Protein AF-A0A7W9JH20-F1 (afdb_monomer)

Nearest PDB structures (foldseek):
  1byu-assembly1_A  TM=2.762E-01  e=6.434E+00  Canis lupus familiaris

pLDDT: mean 88.71, std 14.26, range [31.67, 98.81]

Solvent-accessible surface area (backbone atoms only — not comparable to full-atom values): 14173 Å² total; per-residue (Å²): 131,81,76,79,76,80,60,48,36,25,21,7,25,22,53,40,65,49,37,75,55,11,8,29,21,33,34,40,26,76,37,60,18,33,73,89,60,50,67,40,27,38,30,41,74,47,52,41,64,50,46,46,69,66,59,46,49,51,51,37,66,70,17,55,34,25,6,32,36,43,60,73,40,52,25,67,59,33,53,53,48,62,61,37,70,72,41,90,85,53,61,88,69,71,91,76,42,75,68,57,48,46,55,39,30,42,36,74,40,42,54,51,46,25,75,74,68,74,49,77,72,81,30,50,71,78,39,80,59,28,52,23,23,54,49,46,52,55,49,51,54,52,35,44,75,74,67,37,48,70,53,35,44,18,80,92,51,74,56,57,57,93,88,44,70,21,24,38,29,24,25,44,39,50,60,41,28,47,54,58,73,41,76,55,71,77,31,61,70,49,102,87,46,82,13,40,68,51,30,46,55,35,51,53,51,52,44,72,72,33,76,47,34,50,51,72,74,33,47,71,50,25,41,74,28,47,41,21,36,38,0,46,45,13,17,52,44,29,34,22,42,44,27,47,24,26,43,71,68,53,83,63,70,52,36,58,46,16,57,64,23,18,29,63,43,38,55,67,64,57,71,65,77,82,85,122

InterPro domains:
  IPR007362 Protein of unknown function DUF429 [PF04250] (12-249)

Organism: NCBI:txid455343

Secondary structure (DSSP, 8-state):
-PPPPPPEEEEEEE--SSGGG-EEEEEEEEE---TTSPPPEEEEEEEEE---HHHHHHHHHTSSEEEEES--S--HHHHHHHHHTT-TT-TT-----HHHHHHHH--HHHHHHHHHHS--PPPTTTSTTHHHHHHHHHHHHHHHHTT-B--TTS-SSSSPPTT---BEEEE-HHHHHHHTT---SS-S--SSS-THHHHHHHHHHHHHH-TTEE-GGGHHHHHH-HHHHHHHHHHHHHHHHHTT-EE-PPTTHHHHHHHHH--EEEESS-SS----

Structure (mmCIF, N/CA/C/O backbone):
data_AF-A0A7W9JH20-F1
#
_entry.id   AF-A0A7W9JH20-F1
#
loop_
_atom_site.group_PDB
_atom_site.id
_atom_site.type_symbol
_atom_site.label_atom_id
_atom_site.label_alt_id
_atom_site.label_comp_id
_atom_site.label_asym_id
_atom_site.label_entity_id
_atom_site.label_seq_id
_atom_site.pdbx_PDB_ins_code
_atom_site.Cartn_x
_atom_site.Cartn_y
_atom_site.Cartn_z
_atom_site.occupancy
_atom_site.B_iso_or_equiv
_atom_site.auth_seq_id
_atom_site.auth_comp_id
_atom_site.auth_asym_id
_atom_site.auth_atom_id
_atom_site.pdbx_PDB_model_num
ATOM 1 N N . MET A 1 1 ? -23.263 22.467 21.576 1.00 39.75 1 MET A N 1
ATOM 2 C CA . MET A 1 1 ? -22.411 21.26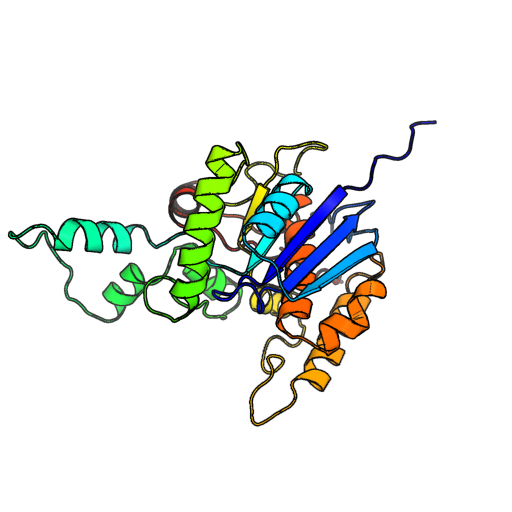3 21.464 1.00 39.75 1 MET A CA 1
ATOM 3 C C . MET A 1 1 ? -22.315 20.907 19.988 1.00 39.75 1 MET A C 1
ATOM 5 O O . MET A 1 1 ? -23.360 20.764 19.368 1.00 39.75 1 MET A O 1
ATOM 9 N N . ARG A 1 2 ? -21.113 20.871 19.395 1.00 37.34 2 ARG A N 1
ATOM 10 C CA . ARG A 1 2 ? -20.935 20.353 18.025 1.00 37.34 2 ARG A CA 1
ATOM 11 C C . ARG A 1 2 ? -21.256 18.855 18.047 1.00 37.34 2 ARG A C 1
ATOM 13 O O . ARG A 1 2 ? -20.817 18.175 18.971 1.00 37.34 2 ARG A O 1
ATOM 20 N N . ALA A 1 3 ? -22.022 18.367 17.073 1.00 44.59 3 ALA A N 1
ATOM 21 C CA . ALA A 1 3 ? -22.168 16.930 16.860 1.00 44.59 3 ALA A CA 1
ATOM 22 C C . ALA A 1 3 ? -20.767 16.302 16.699 1.00 44.59 3 ALA A C 1
ATOM 24 O O . ALA A 1 3 ? -19.892 16.962 16.126 1.00 44.59 3 ALA A O 1
ATOM 25 N N . PRO A 1 4 ? -20.519 15.086 17.220 1.00 52.00 4 PRO A N 1
ATOM 26 C CA . PRO A 1 4 ? -19.253 14.408 16.978 1.00 52.00 4 PRO A CA 1
ATOM 27 C C . PRO A 1 4 ? -19.053 14.260 15.466 1.00 52.00 4 PRO A C 1
ATOM 29 O O . PRO A 1 4 ? -19.997 13.926 14.747 1.00 52.00 4 PRO A O 1
ATOM 32 N N . ALA A 1 5 ? -17.846 14.561 14.983 1.00 65.25 5 ALA A N 1
ATOM 33 C CA . ALA A 1 5 ? -17.505 14.363 13.580 1.00 65.25 5 ALA A CA 1
ATOM 34 C C . ALA A 1 5 ? -17.728 12.888 13.208 1.00 65.25 5 ALA A C 1
ATOM 36 O O . ALA A 1 5 ? -17.451 11.992 14.011 1.00 65.25 5 ALA A O 1
ATOM 37 N N . ALA A 1 6 ? -18.266 12.639 12.013 1.00 77.06 6 ALA A N 1
ATOM 38 C CA . ALA A 1 6 ? -18.443 11.278 11.525 1.00 77.06 6 ALA A CA 1
ATOM 39 C C . ALA A 1 6 ? -17.069 10.586 11.414 1.00 77.06 6 ALA A C 1
ATOM 41 O O . ALA A 1 6 ? -16.105 11.233 11.000 1.00 77.06 6 ALA A O 1
ATOM 42 N N . PRO A 1 7 ? -16.952 9.294 11.774 1.00 85.81 7 PRO A N 1
ATOM 43 C CA . PRO A 1 7 ? -15.683 8.587 11.683 1.00 85.81 7 PRO A CA 1
ATOM 44 C C . PRO A 1 7 ? -15.199 8.514 10.229 1.00 85.81 7 PRO A C 1
ATOM 46 O O . PRO A 1 7 ? -15.974 8.253 9.306 1.00 85.81 7 PRO A O 1
ATOM 49 N N . VAL A 1 8 ? -13.896 8.704 10.033 1.00 91.25 8 VAL A N 1
ATOM 50 C CA . VAL A 1 8 ? -13.232 8.574 8.736 1.00 91.25 8 VAL A CA 1
ATOM 51 C C . VAL A 1 8 ? -13.016 7.092 8.444 1.00 91.25 8 VAL A C 1
ATOM 53 O O . VAL A 1 8 ? -12.402 6.377 9.238 1.00 91.25 8 VAL A O 1
ATOM 56 N N . ARG A 1 9 ? -13.506 6.622 7.293 1.00 94.50 9 ARG A N 1
ATOM 57 C CA . ARG A 1 9 ? -13.264 5.254 6.818 1.00 94.50 9 ARG A CA 1
ATOM 58 C C . ARG A 1 9 ? -11.974 5.209 6.007 1.00 94.50 9 ARG A C 1
ATOM 60 O O . ARG A 1 9 ? -11.873 5.894 4.989 1.00 94.50 9 ARG A O 1
ATOM 67 N N . ILE A 1 10 ? -11.023 4.388 6.437 1.00 95.94 10 ILE A N 1
ATOM 68 C CA . ILE A 1 10 ? -9.758 4.132 5.736 1.00 95.94 10 ILE A CA 1
ATOM 69 C C . ILE A 1 10 ? -9.678 2.642 5.439 1.00 95.94 10 ILE A C 1
ATOM 71 O O . ILE A 1 10 ? -9.955 1.832 6.321 1.00 95.94 10 ILE A O 1
ATOM 75 N N . ALA A 1 11 ? -9.298 2.272 4.222 1.00 97.88 11 ALA A N 1
ATOM 76 C CA . ALA A 1 11 ? -9.111 0.875 3.855 1.00 97.88 11 ALA A CA 1
ATOM 77 C C . ALA A 1 11 ? -7.644 0.536 3.588 1.00 97.88 11 ALA A C 1
ATOM 79 O O . ALA A 1 11 ? -6.815 1.404 3.315 1.00 97.88 11 ALA A O 1
ATOM 80 N N . GLY A 1 12 ? -7.344 -0.753 3.656 1.00 98.56 12 GLY A N 1
ATOM 81 C CA . GLY A 1 12 ? -6.083 -1.342 3.237 1.00 98.56 12 GLY A CA 1
ATOM 82 C C . GLY A 1 12 ? -6.338 -2.586 2.406 1.00 98.56 12 GLY A C 1
ATOM 83 O O . GLY A 1 12 ? -7.284 -3.324 2.684 1.00 98.56 12 GLY A O 1
ATOM 84 N N . VAL A 1 13 ? -5.515 -2.798 1.385 1.00 98.81 13 VAL A N 1
ATOM 85 C CA . VAL A 1 13 ? -5.617 -3.916 0.448 1.00 98.81 13 VAL A CA 1
ATOM 86 C C . VAL A 1 13 ? -4.224 -4.484 0.204 1.00 98.81 13 VAL A C 1
ATOM 88 O O . VAL A 1 13 ? -3.346 -3.754 -0.249 1.00 98.81 13 VAL A O 1
ATOM 91 N N . ASP A 1 14 ? -4.039 -5.779 0.462 1.00 98.56 14 ASP A N 1
ATOM 92 C CA . ASP A 1 14 ? -2.916 -6.544 -0.096 1.00 98.56 14 ASP A CA 1
ATOM 93 C C . ASP A 1 14 ? -3.376 -7.145 -1.424 1.00 98.56 14 ASP A C 1
ATOM 95 O O . ASP A 1 14 ? -4.179 -8.086 -1.445 1.00 98.56 14 ASP A O 1
ATOM 99 N N . LEU A 1 15 ? -2.975 -6.526 -2.539 1.00 98.62 15 LEU A N 1
ATOM 100 C CA . LEU A 1 15 ? -3.529 -6.859 -3.844 1.00 98.62 15 LEU A CA 1
ATOM 101 C C . LEU A 1 15 ? -2.764 -8.017 -4.480 1.00 98.62 15 LEU A C 1
ATOM 103 O O . LEU A 1 15 ? -1.626 -7.883 -4.925 1.00 98.62 15 LEU A O 1
ATOM 107 N N . ALA A 1 16 ? -3.453 -9.140 -4.655 1.00 98.12 16 ALA A N 1
ATOM 108 C CA . ALA A 1 16 ? -2.942 -10.266 -5.419 1.00 98.12 16 ALA A CA 1
ATOM 109 C C . ALA A 1 16 ? -3.468 -10.263 -6.861 1.00 98.12 16 ALA A C 1
ATOM 111 O O . ALA A 1 16 ? -4.538 -9.734 -7.164 1.00 98.12 16 ALA A O 1
ATOM 112 N N . ALA A 1 17 ? -2.746 -10.933 -7.764 1.00 97.62 17 ALA A N 1
ATOM 113 C CA . ALA A 1 17 ? -3.240 -11.185 -9.120 1.00 97.62 17 ALA A CA 1
ATOM 114 C C . ALA A 1 17 ? -4.527 -12.031 -9.112 1.00 97.62 17 ALA A C 1
ATOM 116 O O . ALA A 1 17 ? -5.388 -11.854 -9.966 1.00 97.62 17 ALA A O 1
ATOM 117 N N . ALA A 1 18 ? -4.653 -12.929 -8.129 1.00 97.12 18 ALA A N 1
ATOM 118 C CA . ALA A 1 18 ? -5.828 -13.759 -7.906 1.00 97.12 18 ALA A CA 1
ATOM 119 C C . ALA A 1 18 ? -6.760 -13.102 -6.861 1.00 97.12 18 ALA A C 1
ATOM 121 O O . ALA A 1 18 ? -6.309 -12.857 -5.734 1.00 97.12 18 ALA A O 1
ATOM 122 N N . PRO A 1 19 ? -8.037 -12.818 -7.183 1.00 97.44 19 PRO A N 1
ATOM 123 C CA . PRO A 1 19 ? -8.993 -12.196 -6.261 1.00 97.44 19 PRO A CA 1
ATOM 124 C C . PRO A 1 19 ? -9.124 -12.890 -4.903 1.00 97.44 19 PRO A C 1
ATOM 126 O O . PRO A 1 19 ? -9.153 -12.234 -3.861 1.00 97.44 19 PRO A O 1
ATOM 129 N N . GLU A 1 20 ? -9.128 -14.222 -4.883 1.00 97.12 20 GLU A N 1
ATOM 130 C CA . GLU A 1 20 ? -9.234 -15.036 -3.672 1.00 97.12 20 GLU A CA 1
ATOM 131 C C . GLU A 1 20 ? -8.027 -14.888 -2.738 1.00 97.12 20 GLU A C 1
ATOM 133 O O . GLU A 1 20 ? -8.102 -15.263 -1.572 1.00 97.12 20 GLU A O 1
ATOM 138 N N . ARG A 1 21 ? -6.911 -14.342 -3.227 1.00 96.56 21 ARG A N 1
ATOM 139 C CA . ARG A 1 21 ? -5.701 -14.043 -2.447 1.00 96.56 21 ARG A CA 1
ATOM 140 C C . ARG A 1 21 ? -5.554 -12.564 -2.100 1.00 96.56 21 ARG A C 1
ATOM 142 O O . ARG A 1 21 ? -4.506 -12.148 -1.640 1.00 96.56 21 ARG A O 1
ATOM 149 N N . THR A 1 22 ? -6.584 -11.761 -2.347 1.00 98.56 22 THR A N 1
ATOM 150 C CA . THR A 1 22 ? -6.558 -10.338 -1.999 1.00 98.56 22 THR A CA 1
ATOM 151 C C . THR A 1 22 ? -7.033 -10.153 -0.571 1.00 98.56 22 THR A C 1
ATOM 153 O O . THR A 1 22 ? -8.175 -10.495 -0.252 1.00 98.56 22 THR A O 1
ATOM 156 N N . GLY A 1 23 ? -6.152 -9.651 0.288 1.00 98.56 23 GLY A N 1
ATOM 157 C CA . GLY A 1 23 ? -6.499 -9.255 1.645 1.00 98.56 23 GLY A CA 1
ATOM 158 C C . GLY A 1 23 ? -7.116 -7.864 1.660 1.00 98.56 23 GLY A C 1
ATOM 159 O O . GLY A 1 23 ? -6.758 -7.011 0.848 1.00 98.56 23 GLY A O 1
ATOM 160 N N . TRP A 1 24 ? -8.031 -7.617 2.590 1.00 98.75 24 TRP A N 1
ATOM 161 C CA . TRP A 1 24 ? -8.646 -6.309 2.778 1.00 98.75 24 TRP A CA 1
ATOM 162 C C . TRP A 1 24 ? -8.926 -6.025 4.254 1.00 98.75 24 TRP A C 1
ATOM 164 O O . TRP A 1 24 ? -9.169 -6.937 5.046 1.00 98.75 24 TRP A O 1
ATOM 174 N N . ALA A 1 25 ? -8.902 -4.747 4.618 1.00 98.75 25 ALA A N 1
ATOM 175 C CA . ALA A 1 25 ? -9.203 -4.256 5.957 1.00 98.75 25 ALA A CA 1
ATOM 176 C C . ALA A 1 25 ? -9.857 -2.872 5.889 1.00 98.75 25 ALA A C 1
ATOM 178 O O . ALA A 1 25 ? -9.536 -2.077 5.007 1.00 98.75 25 ALA A O 1
ATOM 179 N N . VAL A 1 26 ? -10.755 -2.571 6.830 1.00 98.44 26 VAL A N 1
ATOM 180 C CA . VAL A 1 26 ? -11.430 -1.272 6.957 1.00 98.44 26 VAL A CA 1
ATOM 181 C C . VAL A 1 26 ? -11.330 -0.769 8.387 1.00 98.44 26 VAL A C 1
ATOM 183 O O . VAL A 1 26 ? -11.857 -1.386 9.311 1.00 98.44 26 VAL A O 1
ATOM 186 N N . LEU A 1 27 ? -10.703 0.386 8.557 1.00 98.19 27 LEU A N 1
ATOM 187 C CA . LEU A 1 27 ? -10.663 1.151 9.794 1.00 98.19 27 LEU A CA 1
ATOM 188 C C . LEU A 1 27 ? -11.789 2.187 9.806 1.00 98.19 27 LEU A C 1
ATOM 190 O O . LEU A 1 27 ? -12.051 2.851 8.803 1.00 98.19 27 LEU A O 1
ATOM 194 N N . GLU A 1 28 ? -12.405 2.369 10.968 1.00 96.69 28 GLU A N 1
ATOM 195 C CA . GLU A 1 28 ? -13.272 3.506 11.273 1.00 96.69 28 GLU A CA 1
ATOM 196 C C . GLU A 1 28 ? -12.595 4.348 12.353 1.00 96.69 28 GLU A C 1
ATOM 198 O O . GLU A 1 28 ? -12.522 3.943 13.518 1.00 96.69 28 GLU A O 1
ATOM 203 N N . LEU A 1 29 ? -12.064 5.500 11.947 1.00 95.69 29 LEU A N 1
ATOM 204 C CA . LEU A 1 29 ? -11.209 6.340 12.776 1.00 95.69 29 LEU A CA 1
ATOM 205 C C . LEU A 1 29 ? -11.942 7.597 13.235 1.00 95.69 29 LEU A C 1
ATOM 207 O O . LEU A 1 29 ? -12.490 8.348 12.433 1.00 95.69 29 LEU A O 1
ATOM 211 N N . THR A 1 30 ? -11.919 7.843 14.539 1.00 94.44 30 THR A N 1
ATOM 212 C CA . THR A 1 30 ? -12.384 9.092 15.156 1.00 94.44 30 THR A CA 1
ATOM 213 C C . THR A 1 30 ? -11.287 10.155 15.190 1.00 94.44 30 THR A C 1
ATOM 215 O O . THR A 1 30 ? -11.590 11.338 15.320 1.00 94.44 30 THR A O 1
ATOM 218 N N . ALA A 1 31 ? -10.022 9.749 15.043 1.00 92.25 31 ALA A N 1
ATOM 219 C CA . ALA A 1 31 ? -8.883 10.637 14.847 1.00 92.25 31 ALA A CA 1
ATOM 220 C C . ALA A 1 31 ? -7.837 9.981 13.935 1.00 92.25 31 ALA A C 1
ATOM 222 O O . ALA A 1 31 ? -7.508 8.803 14.104 1.00 92.25 31 ALA A O 1
ATOM 223 N N . LEU A 1 32 ? -7.299 10.750 12.986 1.00 92.00 32 LEU A N 1
ATOM 224 C CA . LEU A 1 32 ? -6.151 10.346 12.172 1.00 92.00 32 LEU A CA 1
ATOM 225 C C . LEU A 1 32 ? -4.835 10.587 12.935 1.00 92.00 32 LEU A C 1
ATOM 227 O O . LEU A 1 32 ? -4.795 11.448 13.820 1.00 92.00 32 LEU A O 1
ATOM 231 N N . PRO A 1 33 ? -3.750 9.869 12.589 1.00 91.12 33 PRO A N 1
ATOM 232 C CA . PRO A 1 33 ? -2.405 10.235 13.016 1.00 91.12 33 PRO A CA 1
ATOM 233 C C . PRO A 1 33 ? -2.061 11.669 12.601 1.00 91.12 33 PRO A C 1
ATOM 235 O O . PRO A 1 33 ? -2.633 12.195 11.651 1.00 91.12 33 PRO A O 1
ATOM 238 N N . SER A 1 34 ? -1.110 12.296 13.285 1.00 88.19 34 SER A N 1
ATOM 239 C CA . SER A 1 34 ? -0.682 13.668 12.992 1.00 88.19 34 SER A CA 1
ATOM 240 C C . SER A 1 34 ? 0.847 13.778 12.984 1.00 88.19 34 SER A C 1
ATOM 242 O O . SER A 1 34 ? 1.510 13.024 13.705 1.00 88.19 34 SER A O 1
ATOM 244 N N . PRO A 1 35 ? 1.437 14.718 12.215 1.00 86.00 35 PRO A N 1
ATOM 245 C CA . PRO A 1 35 ? 2.890 14.894 12.138 1.00 86.00 35 PRO A CA 1
ATOM 246 C C . PRO A 1 35 ? 3.552 15.204 13.489 1.00 86.00 35 PRO A C 1
ATOM 248 O O . PRO A 1 35 ? 4.741 14.958 13.665 1.00 86.00 35 PRO A O 1
ATOM 251 N N . ASP A 1 36 ? 2.786 15.725 14.452 1.00 85.38 36 ASP A N 1
ATOM 252 C CA . ASP A 1 36 ? 3.240 16.016 15.818 1.00 85.38 36 ASP A CA 1
ATOM 253 C C . ASP A 1 36 ? 3.295 14.787 16.746 1.00 85.38 36 ASP A C 1
ATOM 255 O O . ASP A 1 36 ? 3.578 14.920 17.935 1.00 85.38 36 ASP A O 1
ATOM 259 N N . GLY A 1 37 ? 3.062 13.585 16.212 1.00 80.81 37 GLY A N 1
ATOM 260 C CA . GLY A 1 37 ? 3.236 12.322 16.930 1.00 80.81 37 GLY A CA 1
ATOM 261 C C . GLY A 1 37 ? 1.975 11.786 17.604 1.00 80.81 37 GLY A C 1
ATOM 262 O O . GLY A 1 37 ? 2.042 10.749 18.264 1.00 80.81 37 GLY A O 1
ATOM 263 N N . ARG A 1 38 ? 0.811 12.430 17.432 1.00 86.06 38 ARG A N 1
ATOM 264 C CA . ARG A 1 38 ? -0.463 11.811 17.834 1.00 86.06 38 ARG A CA 1
ATOM 265 C C . ARG A 1 38 ? -0.755 10.596 16.950 1.00 86.06 38 ARG A C 1
ATOM 267 O O . ARG A 1 38 ? -0.699 10.689 15.726 1.00 86.06 38 ARG A O 1
ATOM 274 N N . GLY A 1 39 ? -1.077 9.466 17.578 1.00 88.44 39 GLY A N 1
ATOM 275 C CA . GLY A 1 39 ? -1.535 8.257 16.891 1.00 88.44 39 GLY A CA 1
ATOM 276 C C . GLY A 1 39 ? -3.003 8.343 16.461 1.00 88.44 39 GLY A C 1
ATOM 277 O O . GLY A 1 39 ? -3.733 9.242 16.874 1.00 88.44 39 GLY A O 1
ATOM 278 N N . ALA A 1 40 ? -3.440 7.380 15.648 1.00 93.38 40 ALA A N 1
ATOM 279 C CA . ALA A 1 40 ? -4.849 7.227 15.292 1.00 93.38 40 ALA A CA 1
ATOM 280 C C . ALA A 1 40 ? -5.707 6.817 16.503 1.00 93.38 40 ALA A C 1
ATOM 282 O O . ALA A 1 40 ? -5.214 6.208 17.456 1.00 93.38 40 ALA A O 1
ATOM 283 N N . SER A 1 41 ? -7.008 7.098 16.438 1.00 95.62 41 SER A N 1
ATOM 284 C CA . SER A 1 41 ? -8.007 6.546 17.358 1.00 95.62 41 SER A CA 1
ATOM 285 C C . SER A 1 41 ? -9.211 6.009 16.595 1.00 95.62 41 SER A C 1
ATOM 287 O O . SER A 1 41 ? -9.642 6.629 15.623 1.00 95.62 41 SER A O 1
ATOM 289 N N . GLY A 1 42 ? -9.753 4.867 17.014 1.00 96.88 42 GLY A N 1
ATOM 290 C CA . GLY A 1 42 ? -10.888 4.230 16.350 1.00 96.88 42 GLY A CA 1
ATOM 291 C C . GLY A 1 42 ? -10.903 2.718 16.521 1.00 96.88 42 GLY A C 1
ATOM 292 O O . GLY A 1 42 ? -10.517 2.197 17.565 1.00 96.88 42 GLY A O 1
ATOM 293 N N . ARG A 1 43 ? -11.350 2.005 15.487 1.00 98.12 43 ARG A N 1
ATOM 294 C CA . ARG A 1 43 ? -11.341 0.537 15.465 1.00 98.12 43 ARG A CA 1
ATOM 295 C C . ARG A 1 43 ? -11.159 -0.023 14.063 1.00 98.12 43 ARG A C 1
ATOM 297 O O . ARG A 1 43 ? -11.499 0.631 13.075 1.00 98.12 43 ARG A O 1
ATOM 304 N N . LEU A 1 44 ? -10.713 -1.267 13.988 1.00 98.44 44 LEU A N 1
ATOM 305 C CA . LEU A 1 44 ? -10.853 -2.107 12.811 1.00 98.44 44 LEU A CA 1
ATOM 306 C C . LEU A 1 44 ? -12.301 -2.596 12.724 1.00 98.44 44 LEU A C 1
ATOM 308 O O . LEU A 1 44 ? -12.764 -3.361 13.563 1.00 98.44 44 LEU A O 1
ATOM 312 N N . ALA A 1 45 ? -13.035 -2.119 11.723 1.00 97.88 45 ALA A N 1
ATOM 313 C CA . ALA A 1 45 ? -14.439 -2.463 11.531 1.00 97.88 45 ALA A CA 1
ATOM 314 C C . ALA A 1 45 ? -14.606 -3.858 10.915 1.00 97.88 45 ALA A C 1
ATOM 316 O O . ALA A 1 45 ? -15.508 -4.595 11.303 1.00 97.88 45 ALA A O 1
ATOM 317 N N . ALA A 1 46 ? -13.746 -4.212 9.957 1.00 97.62 46 ALA A N 1
ATOM 318 C CA . ALA A 1 46 ? -13.737 -5.521 9.317 1.00 97.62 46 ALA A CA 1
ATOM 319 C C . ALA A 1 46 ? -12.393 -5.783 8.627 1.00 97.62 46 ALA A C 1
ATOM 321 O O . ALA A 1 46 ? -11.726 -4.847 8.184 1.00 97.62 46 ALA A O 1
ATOM 322 N N . ALA A 1 47 ? -12.020 -7.055 8.511 1.00 98.25 47 ALA A N 1
ATOM 323 C CA . ALA A 1 47 ? -10.902 -7.508 7.695 1.00 98.25 47 ALA A CA 1
ATOM 324 C C . ALA A 1 47 ? -11.168 -8.925 7.178 1.00 98.25 47 ALA A C 1
ATOM 326 O O . ALA A 1 47 ? -11.869 -9.709 7.822 1.00 98.25 47 ALA A O 1
ATOM 327 N N . GLY A 1 48 ? -10.603 -9.262 6.026 1.00 97.88 48 GLY A N 1
ATOM 328 C CA . GLY A 1 48 ? -10.837 -10.549 5.392 1.00 97.88 48 GLY A CA 1
ATOM 329 C C . GLY A 1 48 ? -9.973 -10.775 4.162 1.00 97.88 48 GLY A C 1
ATOM 330 O O . GLY A 1 48 ? -9.139 -9.950 3.794 1.00 97.88 48 GLY A O 1
ATOM 331 N N . ARG A 1 49 ? -10.167 -11.936 3.539 1.00 97.12 49 ARG A N 1
ATOM 332 C CA . ARG A 1 49 ? -9.495 -12.341 2.303 1.00 97.12 49 ARG A CA 1
ATOM 333 C C . ARG A 1 49 ? -10.544 -12.689 1.256 1.00 97.12 49 ARG A C 1
ATOM 335 O O . ARG A 1 49 ? -11.614 -13.183 1.604 1.00 97.12 49 ARG A O 1
ATOM 342 N N . GLY A 1 50 ? -10.207 -12.474 -0.008 1.00 97.69 50 GLY A N 1
ATOM 343 C CA . GLY A 1 50 ? -11.121 -12.640 -1.126 1.00 97.69 50 GLY A CA 1
ATOM 344 C C . GLY A 1 50 ? -11.799 -11.316 -1.421 1.00 97.69 50 GLY A C 1
ATOM 345 O O . GLY A 1 50 ? -12.706 -10.902 -0.704 1.00 97.69 50 GLY A O 1
ATOM 346 N N . LEU A 1 51 ? -11.327 -10.651 -2.469 1.00 98.00 51 LEU A N 1
ATOM 347 C CA . LEU A 1 51 ? -11.868 -9.380 -2.922 1.00 98.00 51 LEU A CA 1
ATOM 348 C C . LEU A 1 51 ? -11.771 -9.339 -4.444 1.00 98.00 51 LEU A C 1
ATOM 350 O O 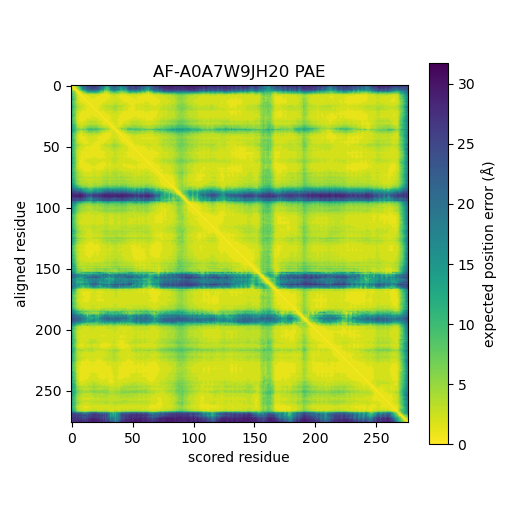. LEU A 1 51 ? -10.674 -9.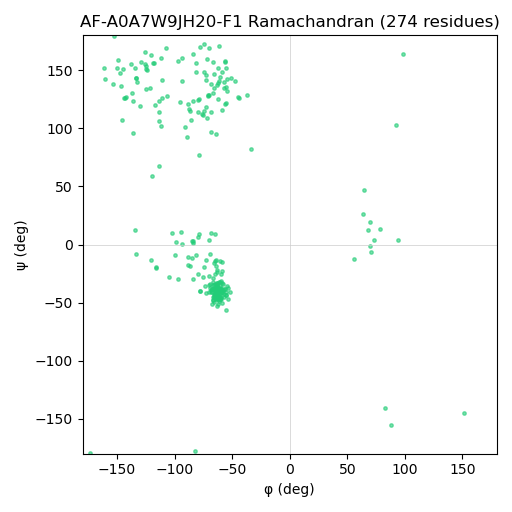231 -5.001 1.00 98.00 51 LEU A O 1
ATOM 354 N N . ASP A 1 52 ? -12.912 -9.479 -5.112 1.00 98.38 52 ASP A N 1
ATOM 355 C CA . ASP A 1 52 ? -12.998 -9.295 -6.558 1.00 98.38 52 ASP A CA 1
ATOM 356 C C . ASP A 1 52 ? -12.926 -7.815 -6.947 1.00 98.38 52 ASP A C 1
ATOM 358 O O . ASP A 1 52 ? -12.901 -6.918 -6.104 1.00 98.38 52 ASP A O 1
ATOM 362 N N . ASP A 1 53 ? -12.833 -7.559 -8.249 1.00 98.31 53 ASP A N 1
ATOM 363 C CA . ASP A 1 53 ? -12.643 -6.207 -8.770 1.00 98.31 53 ASP A CA 1
ATOM 364 C C . ASP A 1 53 ? -13.860 -5.306 -8.516 1.00 98.31 53 ASP A C 1
ATOM 366 O O . ASP A 1 53 ? -13.694 -4.107 -8.299 1.00 98.31 53 ASP A O 1
ATOM 370 N N . GLY A 1 54 ? -15.075 -5.867 -8.501 1.00 98.06 54 GLY A N 1
ATOM 371 C CA . GLY A 1 54 ? -16.296 -5.122 -8.195 1.00 98.06 54 GLY A CA 1
ATOM 372 C C . GLY A 1 54 ? -16.313 -4.668 -6.739 1.00 98.06 54 GLY A C 1
ATOM 373 O O . GLY A 1 54 ? -16.436 -3.475 -6.466 1.00 98.06 54 GLY A O 1
ATOM 374 N N . ALA A 1 55 ? -16.079 -5.603 -5.818 1.00 98.12 55 ALA A N 1
ATOM 375 C CA . ALA A 1 55 ? -15.989 -5.329 -4.390 1.00 98.12 55 ALA A CA 1
ATOM 376 C C . ALA A 1 55 ? -14.813 -4.396 -4.047 1.00 98.12 55 ALA A C 1
ATOM 378 O O . ALA A 1 55 ? -14.936 -3.551 -3.161 1.00 98.12 55 ALA A O 1
ATOM 379 N N . LEU A 1 56 ? -13.686 -4.494 -4.762 1.00 98.06 56 LEU A N 1
ATOM 380 C CA . LEU A 1 56 ? -12.564 -3.563 -4.621 1.00 98.06 56 LEU A CA 1
ATOM 381 C C . LEU A 1 56 ? -12.939 -2.142 -5.064 1.00 98.06 56 LEU A C 1
ATOM 383 O O . LEU A 1 56 ? -12.597 -1.178 -4.382 1.00 98.06 56 LEU A O 1
ATOM 387 N N . LEU A 1 57 ? -13.666 -1.990 -6.172 1.00 97.00 57 LEU A N 1
ATOM 388 C CA . LEU A 1 57 ? -14.165 -0.684 -6.614 1.00 97.00 57 LEU A CA 1
ATOM 389 C C . LEU A 1 57 ? -15.153 -0.079 -5.611 1.00 97.00 57 LEU A C 1
ATOM 391 O O . LEU A 1 57 ? -15.083 1.122 -5.344 1.00 97.00 57 LEU A O 1
ATOM 395 N N . ASP A 1 58 ? -16.025 -0.897 -5.024 1.00 95.94 58 ASP A N 1
ATOM 396 C CA . ASP A 1 58 ? -16.968 -0.458 -3.992 1.00 95.94 58 ASP A CA 1
ATOM 397 C C . ASP A 1 58 ? -16.239 -0.061 -2.695 1.00 95.94 58 ASP A C 1
ATOM 399 O O . ASP A 1 58 ? -16.563 0.952 -2.065 1.00 95.94 58 ASP A O 1
ATOM 403 N N . LEU A 1 59 ? -15.189 -0.800 -2.322 1.00 96.25 59 LEU A N 1
ATOM 404 C CA . LEU A 1 59 ? -14.318 -0.465 -1.195 1.00 96.25 59 LEU A CA 1
ATOM 405 C C . LEU A 1 59 ? -13.611 0.880 -1.411 1.00 96.25 59 LEU A C 1
ATOM 407 O O . LEU A 1 59 ? -13.667 1.748 -0.536 1.00 96.25 59 LEU A O 1
ATOM 411 N N . LEU A 1 60 ? -13.012 1.079 -2.590 1.00 94.31 60 LEU A N 1
ATOM 412 C CA . LEU A 1 60 ? -12.386 2.346 -2.976 1.00 94.31 60 LEU A CA 1
ATOM 413 C C . LEU A 1 60 ? -13.394 3.498 -2.897 1.00 94.31 60 LEU A C 1
ATOM 415 O O . LEU A 1 60 ? -13.088 4.539 -2.324 1.00 94.31 60 LEU A O 1
ATOM 419 N N . ALA A 1 61 ? -14.611 3.305 -3.416 1.00 92.69 61 ALA A N 1
ATOM 420 C CA . ALA A 1 61 ? -15.662 4.322 -3.418 1.00 92.69 61 ALA A CA 1
ATOM 421 C C . ALA A 1 61 ? -16.192 4.677 -2.016 1.00 92.69 61 ALA A C 1
ATOM 423 O O . ALA A 1 61 ? -16.657 5.797 -1.802 1.00 92.69 61 ALA A O 1
ATOM 424 N N . SER A 1 62 ? -16.140 3.738 -1.067 1.00 91.69 62 SER A N 1
ATOM 425 C CA . SER A 1 62 ? -16.716 3.891 0.278 1.00 91.69 62 SER A CA 1
ATOM 426 C C . SER A 1 62 ? -15.737 4.398 1.345 1.00 91.69 62 SER A C 1
ATOM 428 O O . SER A 1 62 ? -16.116 4.538 2.514 1.00 91.69 62 SER A O 1
ATOM 430 N N . THR A 1 63 ? -14.481 4.663 0.977 1.00 92.38 63 THR A N 1
ATOM 431 C CA . THR A 1 63 ? -13.429 5.096 1.905 1.00 92.38 63 THR A CA 1
ATOM 432 C C . THR A 1 63 ? -12.779 6.407 1.479 1.00 92.38 63 THR A C 1
ATOM 434 O O . THR A 1 63 ? -12.710 6.744 0.299 1.00 92.38 63 THR A O 1
ATOM 437 N N . ALA A 1 64 ? -12.297 7.171 2.461 1.00 91.38 64 ALA A N 1
ATOM 438 C CA . ALA A 1 64 ? -11.615 8.440 2.212 1.00 91.38 64 ALA A CA 1
ATOM 439 C C . ALA A 1 64 ? -10.239 8.227 1.556 1.00 91.38 64 ALA A C 1
ATOM 441 O O . ALA A 1 64 ? -9.806 9.026 0.725 1.00 91.38 64 ALA A O 1
ATOM 442 N N . LEU A 1 65 ? -9.557 7.140 1.926 1.00 94.00 65 LEU A N 1
ATOM 443 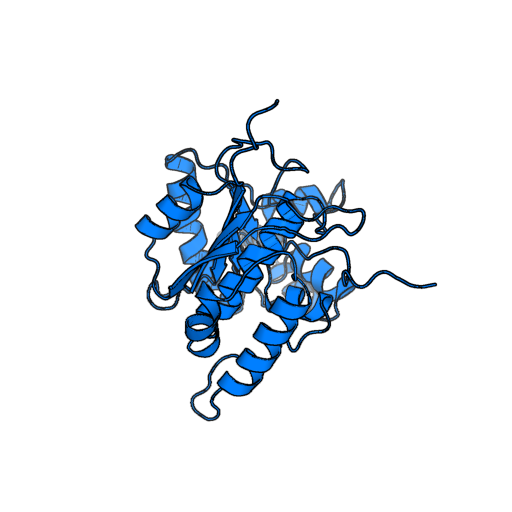C CA . LEU A 1 65 ? -8.303 6.697 1.329 1.00 94.00 65 LEU A CA 1
ATOM 444 C C . LEU A 1 65 ? -8.163 5.181 1.502 1.00 94.00 65 LEU A C 1
ATOM 446 O O . LEU A 1 65 ? -8.450 4.644 2.574 1.00 94.00 65 LEU A O 1
ATOM 450 N N . THR A 1 66 ? -7.692 4.507 0.456 1.00 96.75 66 THR A N 1
ATOM 451 C CA . THR A 1 66 ? -7.298 3.095 0.497 1.00 96.75 66 THR A CA 1
ATOM 452 C C . THR A 1 66 ? -5.794 2.959 0.271 1.00 96.75 66 THR A C 1
ATOM 454 O O . THR A 1 66 ? -5.283 3.395 -0.759 1.00 96.75 66 THR A O 1
ATOM 457 N N . GLY A 1 67 ? -5.084 2.331 1.205 1.00 97.88 67 GLY A N 1
ATOM 458 C CA . GLY A 1 67 ? -3.705 1.892 0.985 1.00 97.88 67 GLY A CA 1
ATOM 459 C C . GLY A 1 67 ? -3.697 0.592 0.198 1.00 97.88 67 GLY A C 1
ATOM 460 O O . GLY A 1 67 ? -4.323 -0.373 0.628 1.00 97.88 67 GLY A O 1
ATOM 461 N N . VAL A 1 68 ? -3.008 0.550 -0.935 1.00 98.31 68 VAL A N 1
ATOM 462 C CA . VAL A 1 68 ? -2.923 -0.646 -1.780 1.00 98.31 68 VAL A CA 1
ATOM 463 C C . VAL A 1 68 ? -1.468 -1.105 -1.850 1.00 98.31 68 VAL A C 1
ATOM 465 O O . VAL A 1 68 ? -0.606 -0.344 -2.290 1.00 98.31 68 VAL A O 1
ATOM 468 N N . ASP A 1 69 ? -1.187 -2.332 -1.407 1.00 98.25 69 ASP A N 1
ATOM 469 C CA . ASP A 1 69 ? 0.125 -2.976 -1.557 1.00 98.25 69 ASP A CA 1
ATOM 470 C C . ASP A 1 69 ? 0.272 -3.516 -2.981 1.00 98.25 69 ASP A C 1
ATOM 472 O O . ASP A 1 69 ? 0.058 -4.694 -3.270 1.00 98.25 69 ASP A O 1
ATOM 476 N N . VAL A 1 70 ? 0.535 -2.603 -3.912 1.00 98.12 70 VAL A N 1
ATOM 477 C CA . VAL A 1 70 ? 0.858 -2.925 -5.299 1.00 98.12 70 VAL A CA 1
ATOM 478 C C . VAL A 1 70 ? 1.551 -1.734 -5.953 1.00 98.12 70 VAL A C 1
ATOM 480 O O . VAL A 1 70 ? 1.133 -0.597 -5.732 1.00 98.12 70 VAL A O 1
ATOM 483 N N . PRO A 1 71 ? 2.546 -1.957 -6.824 1.00 97.69 71 PRO A N 1
ATOM 484 C CA . PRO A 1 71 ? 3.029 -0.910 -7.706 1.00 97.69 71 PRO A CA 1
ATOM 485 C C . PRO A 1 71 ? 1.886 -0.337 -8.549 1.00 97.69 71 PRO A C 1
ATOM 487 O O . PRO A 1 71 ? 1.241 -1.068 -9.308 1.00 97.69 71 PRO A O 1
ATOM 490 N N . VAL A 1 72 ? 1.631 0.969 -8.438 1.00 95.81 72 VAL A N 1
ATOM 491 C CA . VAL A 1 72 ? 0.509 1.605 -9.155 1.00 95.81 72 VAL A CA 1
ATOM 492 C C . VAL A 1 72 ? 0.874 2.098 -10.557 1.00 95.81 72 VAL A C 1
ATOM 494 O O . VAL A 1 72 ? -0.012 2.451 -11.338 1.00 95.81 72 VAL A O 1
ATOM 497 N N . GLY A 1 73 ? 2.164 2.109 -10.890 1.00 95.38 73 GLY A N 1
ATOM 498 C CA . GLY A 1 73 ? 2.699 2.541 -12.177 1.00 95.38 73 GLY A CA 1
ATOM 499 C C . GLY A 1 73 ? 4.025 1.858 -12.514 1.00 95.38 73 GLY A C 1
ATOM 500 O O . GLY A 1 73 ? 4.530 1.041 -11.750 1.00 95.38 73 GLY A O 1
ATOM 501 N N . TRP A 1 74 ? 4.577 2.193 -13.683 1.00 97.00 74 TRP A N 1
ATOM 502 C CA . TRP A 1 74 ? 5.835 1.651 -14.215 1.00 97.00 74 TRP A CA 1
ATOM 503 C C . TRP A 1 74 ? 6.874 2.762 -14.390 1.00 97.00 74 TRP A C 1
ATOM 505 O O . TRP A 1 74 ? 6.470 3.911 -14.596 1.00 97.00 74 TRP A O 1
ATOM 515 N N . PRO A 1 75 ? 8.185 2.437 -14.383 1.00 96.38 75 PRO A N 1
ATOM 516 C CA . PRO A 1 75 ? 9.234 3.417 -14.651 1.00 96.38 75 PRO A CA 1
ATOM 517 C C . PRO A 1 75 ? 9.012 4.116 -15.997 1.00 96.38 75 PRO A C 1
ATOM 519 O O . PRO A 1 75 ? 8.717 3.467 -17.007 1.00 96.38 75 PRO A O 1
ATOM 522 N N . ALA A 1 76 ? 9.177 5.436 -16.044 1.00 92.69 76 ALA A N 1
ATOM 523 C CA . ALA A 1 76 ? 9.056 6.193 -17.284 1.00 92.69 76 ALA A CA 1
ATOM 524 C C . ALA A 1 76 ? 10.055 5.727 -18.363 1.00 92.69 76 ALA A C 1
ATOM 526 O O . ALA A 1 76 ? 9.618 5.547 -19.504 1.00 92.69 76 ALA A O 1
ATOM 527 N N . PRO A 1 77 ? 11.333 5.430 -18.035 1.00 91.50 77 PRO A N 1
ATOM 528 C CA . PRO A 1 77 ? 12.274 4.891 -19.014 1.00 91.50 77 PRO A CA 1
ATOM 529 C C . PRO A 1 77 ? 11.859 3.519 -19.561 1.00 91.50 77 PRO A C 1
ATOM 531 O O . PRO A 1 77 ? 12.066 3.244 -20.739 1.00 91.50 77 PRO A O 1
ATOM 534 N N . PHE A 1 78 ? 11.210 2.677 -18.747 1.00 93.38 78 PHE A N 1
ATOM 535 C CA . PHE A 1 78 ? 10.694 1.380 -19.197 1.00 93.38 78 PHE A CA 1
ATOM 536 C C . PHE A 1 78 ? 9.616 1.529 -20.271 1.00 93.38 78 PHE A C 1
ATOM 538 O O . PHE A 1 78 ? 9.627 0.817 -21.270 1.00 93.38 78 PHE A O 1
ATOM 545 N N . ARG A 1 79 ? 8.683 2.471 -20.087 1.00 90.75 79 ARG A N 1
ATOM 546 C CA . ARG A 1 79 ? 7.642 2.745 -21.089 1.00 90.75 79 ARG A CA 1
ATOM 547 C C . ARG A 1 79 ? 8.252 3.250 -22.391 1.00 90.75 79 ARG A C 1
ATOM 549 O O . ARG A 1 79 ? 7.935 2.715 -23.445 1.00 90.75 79 ARG A O 1
ATOM 556 N N . ALA A 1 80 ? 9.185 4.199 -22.295 1.00 89.06 80 ALA A N 1
ATOM 557 C CA . ALA A 1 80 ? 9.905 4.715 -23.456 1.00 89.06 80 ALA A CA 1
ATOM 558 C C . ALA A 1 80 ? 10.681 3.608 -24.194 1.00 89.06 80 ALA A C 1
ATOM 560 O O . ALA A 1 80 ? 10.686 3.580 -25.421 1.00 89.06 80 ALA A O 1
ATOM 561 N N . LEU A 1 81 ? 11.279 2.662 -23.459 1.00 88.38 81 LEU A N 1
ATOM 562 C CA . LEU A 1 81 ? 11.913 1.472 -24.027 1.00 88.38 81 LEU A CA 1
ATOM 563 C C . LEU A 1 81 ? 10.910 0.609 -24.809 1.00 88.38 81 LEU A C 1
ATOM 565 O O . LEU A 1 81 ? 11.222 0.186 -25.918 1.00 88.38 81 LEU A O 1
ATOM 569 N N . LEU A 1 82 ? 9.723 0.338 -24.258 1.00 89.00 82 LEU A N 1
ATOM 570 C CA . LEU A 1 82 ? 8.699 -0.467 -24.938 1.00 89.00 82 LEU A CA 1
ATOM 571 C C . LEU A 1 82 ? 8.133 0.225 -26.185 1.00 89.00 82 LEU A C 1
ATOM 573 O O . LEU A 1 82 ? 7.892 -0.444 -27.191 1.00 89.00 82 LEU A O 1
ATOM 577 N N . ASP A 1 83 ? 7.939 1.542 -26.124 1.00 86.12 83 ASP A N 1
ATOM 578 C CA . ASP A 1 83 ? 7.480 2.339 -27.263 1.00 86.12 83 ASP A CA 1
ATOM 579 C C . ASP A 1 83 ? 8.550 2.374 -28.365 1.00 86.12 83 ASP A C 1
ATOM 581 O O . ASP A 1 83 ? 8.248 2.118 -29.531 1.00 86.12 83 ASP A O 1
ATOM 585 N N . GLY A 1 84 ? 9.813 2.600 -27.988 1.00 83.62 84 GLY A N 1
ATOM 586 C CA . GLY A 1 84 ? 10.956 2.629 -28.902 1.00 83.62 84 GLY A CA 1
ATOM 587 C C . GLY A 1 84 ? 11.331 1.264 -29.480 1.00 83.62 84 GLY A C 1
ATOM 588 O O . GLY A 1 84 ? 11.808 1.193 -30.603 1.00 83.62 84 GLY A O 1
ATOM 589 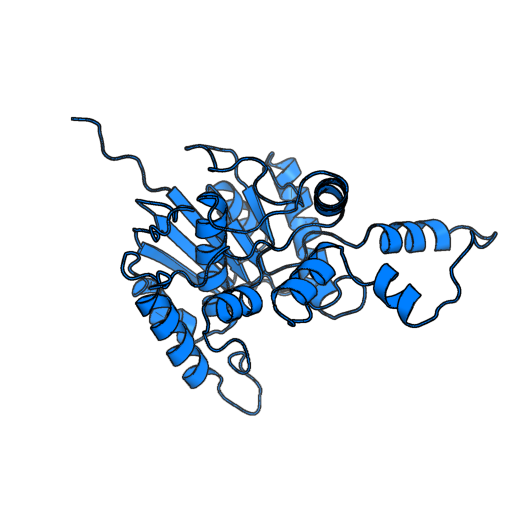N N . ALA A 1 85 ? 11.056 0.156 -28.786 1.00 80.56 85 ALA A N 1
ATOM 590 C CA . ALA A 1 85 ? 11.304 -1.192 -29.310 1.00 80.56 85 ALA A CA 1
ATOM 591 C C . ALA A 1 85 ? 10.453 -1.537 -30.549 1.00 80.56 85 ALA A C 1
ATOM 593 O O . ALA A 1 85 ? 10.718 -2.533 -31.222 1.00 80.56 85 ALA A O 1
ATOM 594 N N . ARG A 1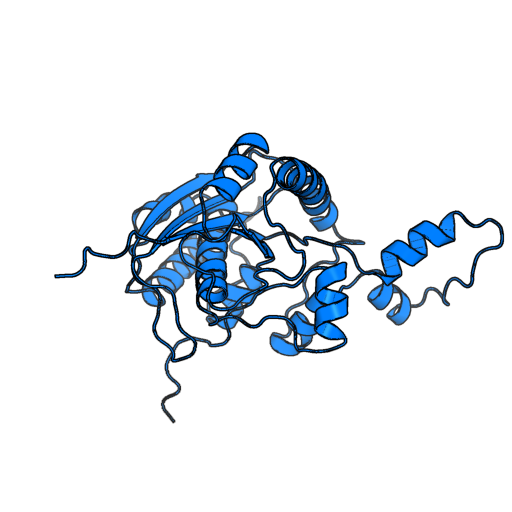 86 ? 9.418 -0.740 -30.843 1.00 76.56 86 ARG A N 1
ATOM 595 C CA . ARG A 1 86 ? 8.614 -0.852 -32.069 1.00 76.56 86 ARG A CA 1
ATOM 596 C C . ARG A 1 86 ? 9.230 -0.112 -33.256 1.00 76.56 86 ARG A C 1
ATOM 598 O O . ARG A 1 86 ? 8.742 -0.287 -34.370 1.00 76.56 86 ARG A O 1
ATOM 605 N N . ASP A 1 87 ? 10.246 0.712 -33.017 1.00 76.19 87 ASP A N 1
ATOM 606 C CA . ASP A 1 87 ? 10.952 1.464 -34.045 1.00 76.19 87 ASP A CA 1
ATOM 607 C C . ASP A 1 87 ? 11.973 0.552 -34.755 1.00 76.19 87 ASP A C 1
ATOM 609 O O . ASP A 1 87 ? 12.929 0.093 -34.117 1.00 76.19 87 ASP A O 1
ATOM 613 N N . PRO A 1 88 ? 11.789 0.255 -36.056 1.00 66.50 88 PRO A N 1
ATOM 614 C CA . PRO A 1 88 ? 12.708 -0.592 -36.813 1.00 66.50 88 PRO A CA 1
ATOM 615 C C . PRO A 1 88 ? 14.118 0.003 -36.938 1.00 66.50 88 PRO A C 1
ATOM 617 O O . PRO A 1 88 ? 15.065 -0.762 -37.126 1.00 66.50 88 PRO A O 1
ATOM 620 N N . ASP A 1 89 ? 14.275 1.321 -36.776 1.00 71.19 89 ASP A N 1
ATOM 621 C CA . ASP A 1 89 ? 15.575 1.997 -36.836 1.00 71.19 89 ASP A CA 1
ATOM 622 C C . ASP A 1 89 ? 16.318 1.965 -35.486 1.00 71.19 89 ASP A C 1
ATOM 624 O O . ASP A 1 89 ? 17.430 2.485 -35.362 1.00 71.19 89 ASP A O 1
ATOM 628 N N . GLY A 1 90 ? 15.736 1.301 -34.477 1.00 58.41 90 GLY A N 1
ATOM 629 C CA . GLY A 1 90 ? 16.416 0.956 -33.232 1.00 58.41 90 GLY A CA 1
ATOM 630 C C . GLY A 1 90 ? 16.833 2.180 -32.425 1.00 58.41 90 GLY A C 1
ATOM 631 O O . GLY A 1 90 ? 17.983 2.245 -31.978 1.00 58.41 90 GLY A O 1
ATOM 632 N N . GLY A 1 91 ? 15.915 3.145 -32.258 1.00 59.62 91 GLY A N 1
ATOM 633 C CA . GLY A 1 91 ? 16.131 4.371 -31.487 1.00 59.62 91 GLY A CA 1
ATOM 634 C C . GLY A 1 91 ? 16.979 4.115 -30.239 1.00 59.62 91 GLY A C 1
ATOM 635 O O . GLY A 1 91 ? 16.703 3.173 -29.505 1.00 59.62 91 GLY A O 1
ATOM 636 N N . ALA A 1 92 ? 18.037 4.916 -30.058 1.00 59.84 92 ALA A N 1
ATOM 637 C CA . ALA A 1 92 ? 19.216 4.662 -29.217 1.00 59.84 92 ALA A CA 1
ATOM 638 C C . ALA A 1 92 ? 18.960 3.857 -27.923 1.00 59.84 92 ALA A C 1
ATOM 640 O O . ALA A 1 92 ? 18.863 4.410 -26.824 1.00 59.84 92 ALA A O 1
ATOM 641 N N . LEU A 1 93 ? 18.897 2.528 -28.045 1.00 67.56 93 LEU A N 1
ATOM 642 C CA . LEU A 1 93 ? 18.804 1.631 -26.903 1.00 67.56 93 LEU A CA 1
ATOM 643 C C . LEU A 1 93 ? 20.158 1.646 -26.187 1.00 67.56 93 LEU A C 1
ATOM 645 O O . LEU A 1 93 ? 21.210 1.491 -26.806 1.00 67.56 93 LEU A O 1
ATOM 649 N N . GLY A 1 94 ? 20.142 1.887 -24.875 1.00 69.06 94 GLY A N 1
ATOM 650 C CA . GLY A 1 94 ? 21.366 1.973 -24.077 1.00 69.06 94 GLY A CA 1
ATOM 651 C C . GLY A 1 94 ? 22.174 0.669 -24.072 1.00 69.06 94 GLY A C 1
ATOM 652 O O . GLY A 1 94 ? 21.708 -0.387 -24.490 1.00 69.06 94 GLY A O 1
ATOM 653 N N . ALA A 1 95 ? 23.392 0.717 -23.522 1.00 73.12 95 ALA A N 1
ATOM 654 C CA . ALA A 1 95 ? 24.384 -0.368 -23.586 1.00 73.12 95 ALA A CA 1
ATOM 655 C C . ALA A 1 95 ? 24.009 -1.688 -22.860 1.00 73.12 95 ALA A C 1
ATOM 657 O O . ALA A 1 95 ? 24.864 -2.554 -22.679 1.00 73.12 95 ALA A O 1
ATOM 658 N N . GLY A 1 96 ? 22.772 -1.854 -22.373 1.00 80.12 96 GLY A N 1
ATOM 659 C CA . GLY A 1 96 ? 22.268 -3.116 -21.811 1.00 80.12 96 GLY A CA 1
ATOM 660 C C . GLY A 1 96 ? 22.868 -3.544 -20.463 1.00 80.12 96 GLY A C 1
ATOM 661 O O . GLY A 1 96 ? 22.488 -4.585 -19.921 1.00 80.12 96 GLY A O 1
ATOM 662 N N . GLY A 1 97 ? 23.805 -2.774 -19.900 1.00 89.00 97 GLY A N 1
ATOM 663 C CA . GLY A 1 97 ? 24.546 -3.115 -18.681 1.00 89.00 97 GLY A CA 1
ATOM 664 C C . GLY A 1 97 ? 23.712 -3.075 -17.387 1.00 89.00 97 GLY A C 1
ATOM 665 O O . GLY A 1 97 ? 22.593 -2.566 -17.380 1.00 89.00 97 GLY A O 1
ATOM 666 N N . PRO A 1 98 ? 24.242 -3.578 -16.250 1.00 89.38 98 PRO A N 1
ATOM 667 C CA . PRO A 1 98 ? 23.491 -3.669 -14.993 1.00 89.38 98 PRO A CA 1
ATOM 668 C C . PRO A 1 98 ? 22.930 -2.339 -14.471 1.00 89.38 98 PRO A C 1
ATOM 670 O O . PRO A 1 98 ? 21.824 -2.327 -13.942 1.00 89.38 98 PRO A O 1
ATOM 673 N N . ALA A 1 99 ? 23.672 -1.234 -14.607 1.00 89.19 99 ALA A N 1
ATOM 674 C CA . ALA A 1 99 ? 23.210 0.091 -14.187 1.00 89.19 99 ALA A CA 1
ATOM 675 C C . ALA A 1 99 ? 22.026 0.568 -15.041 1.00 89.19 99 ALA A C 1
ATOM 677 O O . ALA A 1 99 ? 20.989 0.928 -14.497 1.00 89.19 99 ALA A O 1
ATOM 678 N N . TRP A 1 100 ? 22.151 0.446 -16.365 1.00 90.00 100 TRP A N 1
ATOM 679 C CA . TRP A 1 100 ? 21.076 0.752 -17.307 1.00 90.00 100 TRP A CA 1
ATOM 680 C C . TRP A 1 100 ? 19.832 -0.109 -17.051 1.00 90.00 100 TRP A C 1
ATOM 682 O O . TRP A 1 100 ? 18.727 0.408 -16.953 1.00 90.00 100 TRP A O 1
ATOM 692 N N . ARG A 1 101 ? 19.990 -1.423 -16.827 1.00 90.88 101 ARG A N 1
ATOM 693 C CA . ARG A 1 101 ? 18.846 -2.292 -16.498 1.00 90.88 101 ARG A CA 1
ATOM 694 C C . ARG A 1 101 ? 18.138 -1.872 -15.212 1.00 90.88 101 ARG A C 1
ATOM 696 O O . ARG A 1 101 ? 16.923 -1.998 -15.149 1.00 90.88 101 ARG A O 1
ATOM 703 N N . ARG A 1 102 ? 18.858 -1.382 -14.194 1.00 91.19 102 ARG A N 1
ATOM 704 C CA . ARG A 1 102 ? 18.230 -0.872 -12.960 1.00 91.19 102 ARG A CA 1
ATOM 705 C C . ARG A 1 102 ? 17.381 0.362 -13.241 1.00 91.19 102 ARG A C 1
ATOM 707 O O . ARG A 1 102 ? 16.251 0.399 -12.784 1.00 91.19 102 ARG A O 1
ATOM 714 N N . GLU A 1 103 ? 17.885 1.296 -14.041 1.00 90.12 103 GLU A N 1
ATOM 715 C CA . GLU A 1 103 ? 17.125 2.472 -14.488 1.00 90.12 103 GLU A CA 1
ATOM 716 C C . GLU A 1 103 ? 15.857 2.079 -15.264 1.00 90.12 103 GLU A C 1
ATOM 718 O O .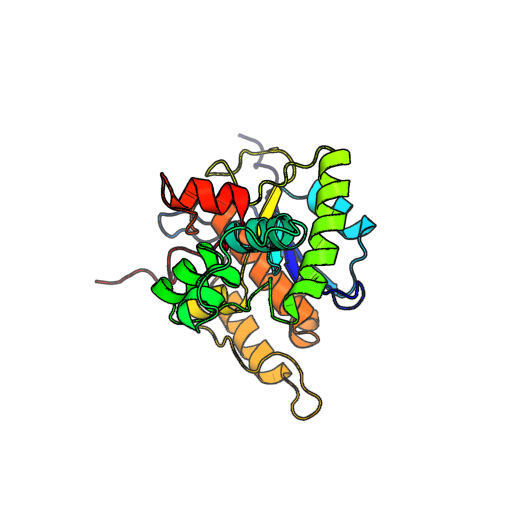 GLU A 1 103 ? 14.804 2.681 -15.092 1.00 90.12 103 GLU A O 1
ATOM 723 N N . MET A 1 104 ? 15.929 1.024 -16.082 1.00 93.06 104 MET A N 1
ATOM 724 C CA . MET A 1 104 ? 14.761 0.523 -16.811 1.00 93.06 104 MET A CA 1
ATOM 725 C C . MET A 1 104 ? 13.763 -0.230 -15.927 1.00 93.06 104 MET A C 1
ATOM 727 O O . MET A 1 104 ? 12.638 -0.449 -16.352 1.00 93.06 104 MET A O 1
ATOM 731 N N . THR A 1 105 ? 14.156 -0.713 -14.748 1.00 94.88 105 THR A N 1
ATOM 732 C CA . THR A 1 105 ? 13.334 -1.669 -13.984 1.00 94.88 105 THR A CA 1
ATOM 733 C C . THR A 1 105 ? 12.843 -1.134 -12.648 1.00 94.88 105 THR A C 1
ATOM 735 O O . THR A 1 105 ? 11.859 -1.658 -12.124 1.00 94.88 105 THR A O 1
ATOM 738 N N . LEU A 1 106 ? 13.473 -0.097 -12.105 1.00 96.69 106 LEU A N 1
ATOM 739 C CA . LEU A 1 106 ? 13.119 0.505 -10.825 1.00 96.69 106 LEU A CA 1
ATOM 740 C C . LEU A 1 106 ? 12.540 1.901 -11.036 1.00 96.69 106 LEU A C 1
ATOM 742 O O . LEU A 1 106 ? 13.001 2.653 -11.891 1.00 96.69 106 LEU A O 1
ATOM 746 N N . ARG A 1 107 ? 11.521 2.234 -10.249 1.00 97.31 107 ARG A N 1
ATOM 747 C CA . ARG A 1 107 ? 10.928 3.572 -10.199 1.00 97.31 107 ARG A CA 1
ATOM 748 C C . ARG A 1 107 ? 11.728 4.460 -9.260 1.00 97.31 107 ARG A C 1
ATOM 750 O O . ARG A 1 107 ? 12.436 3.972 -8.372 1.00 97.31 107 ARG A O 1
ATOM 757 N N . GLU A 1 108 ? 11.524 5.766 -9.366 1.00 97.00 108 GLU A N 1
ATOM 758 C CA . GLU A 1 108 ? 12.107 6.729 -8.424 1.00 97.00 108 GLU A CA 1
ATOM 759 C C . GLU A 1 108 ? 11.720 6.411 -6.966 1.00 97.00 108 GLU A C 1
ATOM 761 O O . GLU A 1 108 ? 12.550 6.491 -6.058 1.00 97.00 108 GLU A O 1
ATOM 766 N N . THR A 1 109 ? 10.482 5.965 -6.729 1.00 97.12 109 THR A N 1
ATOM 767 C CA . THR A 1 109 ? 10.035 5.582 -5.382 1.00 97.12 109 THR A CA 1
ATOM 768 C C . THR A 1 109 ? 10.774 4.360 -4.827 1.00 97.12 109 THR A C 1
ATOM 770 O O . THR A 1 109 ? 11.091 4.323 -3.638 1.00 97.12 109 THR A O 1
ATOM 773 N N . ASP A 1 110 ? 11.148 3.400 -5.679 1.00 97.50 110 ASP A N 1
ATOM 774 C CA . ASP A 1 110 ? 11.874 2.203 -5.247 1.00 97.50 110 ASP A CA 1
ATOM 775 C C . ASP A 1 110 ? 13.289 2.586 -4.776 1.00 97.50 110 ASP A C 1
ATOM 777 O O . ASP A 1 110 ? 13.757 2.132 -3.725 1.00 97.50 110 ASP A O 1
ATOM 781 N N . HIS A 1 111 ? 13.942 3.503 -5.502 1.00 96.19 111 HIS A N 1
ATOM 782 C CA . HIS A 1 111 ? 15.218 4.099 -5.101 1.00 96.19 111 HIS A CA 1
ATOM 783 C C . HIS A 1 111 ? 15.109 4.875 -3.785 1.00 96.19 111 HIS A C 1
ATOM 785 O O . HIS A 1 111 ? 15.955 4.698 -2.902 1.00 96.19 111 HIS A O 1
ATOM 791 N N . ALA A 1 112 ? 14.062 5.687 -3.622 1.00 96.25 112 ALA A N 1
ATOM 792 C CA . ALA A 1 112 ? 13.827 6.455 -2.404 1.00 96.25 112 ALA A CA 1
ATOM 793 C C . ALA A 1 112 ? 13.588 5.553 -1.180 1.00 96.25 112 ALA A C 1
ATOM 795 O O . ALA A 1 112 ? 14.163 5.793 -0.113 1.00 96.25 112 ALA A O 1
ATOM 796 N N . VAL A 1 113 ? 12.808 4.475 -1.328 1.00 96.62 113 VAL A N 1
ATOM 797 C CA . VAL A 1 113 ? 12.599 3.477 -0.268 1.00 96.62 113 VAL A CA 1
ATOM 798 C C . VAL A 1 113 ? 13.913 2.791 0.099 1.00 96.62 113 VAL A C 1
ATOM 800 O O . VAL A 1 113 ? 14.220 2.682 1.291 1.00 96.62 113 VAL A O 1
ATOM 803 N N . THR A 1 114 ? 14.725 2.381 -0.882 1.00 96.94 114 THR A N 1
ATOM 804 C CA . THR A 1 114 ? 16.045 1.789 -0.614 1.00 96.94 114 THR A CA 1
ATOM 805 C C . THR A 1 114 ? 16.980 2.757 0.093 1.00 96.94 114 THR A C 1
ATOM 807 O O . THR A 1 114 ? 17.620 2.361 1.066 1.00 96.94 114 THR A O 1
ATOM 810 N N . ALA A 1 115 ? 17.042 4.016 -0.335 1.00 95.81 115 ALA A N 1
ATOM 811 C CA . ALA A 1 115 ? 17.871 5.025 0.318 1.00 95.81 115 ALA A CA 1
ATOM 812 C C . ALA A 1 115 ? 17.442 5.265 1.775 1.00 95.81 115 ALA A C 1
ATOM 814 O O . ALA A 1 115 ? 18.288 5.440 2.649 1.00 95.81 115 ALA A O 1
ATOM 815 N N . ARG A 1 116 ? 16.131 5.238 2.043 1.00 93.88 116 ARG A N 1
ATOM 816 C CA . ARG A 1 116 ? 15.566 5.495 3.372 1.00 93.88 116 ARG A CA 1
ATOM 817 C C . ARG A 1 116 ? 15.685 4.312 4.334 1.00 93.88 116 ARG A C 1
ATOM 819 O O . ARG A 1 116 ? 15.899 4.523 5.521 1.00 93.88 116 ARG A O 1
ATOM 826 N N . THR A 1 117 ? 15.475 3.091 3.848 1.00 94.81 117 THR A N 1
ATOM 827 C CA . THR A 1 117 ? 15.249 1.906 4.703 1.00 94.81 117 THR A CA 1
ATOM 828 C C . THR A 1 117 ? 16.277 0.794 4.501 1.00 94.81 117 THR A C 1
ATOM 830 O O . THR A 1 117 ? 16.320 -0.168 5.262 1.00 94.81 117 THR A O 1
ATOM 833 N N . GLY A 1 118 ? 17.077 0.854 3.434 1.00 96.06 118 GLY A N 1
ATOM 834 C CA . GLY A 1 118 ? 17.923 -0.258 2.993 1.00 96.06 118 GLY A CA 1
ATOM 835 C C . GLY A 1 118 ? 17.152 -1.449 2.403 1.00 96.06 118 GLY A C 1
ATOM 836 O O . GLY A 1 118 ? 17.775 -2.370 1.868 1.00 96.06 118 GLY A O 1
ATOM 837 N N . LEU A 1 119 ? 15.813 -1.451 2.450 1.00 96.06 119 LEU A N 1
ATOM 838 C CA . LEU A 1 119 ? 14.987 -2.465 1.798 1.00 96.06 119 LEU A CA 1
ATOM 839 C C . LEU A 1 119 ? 14.961 -2.250 0.285 1.00 96.06 119 LEU A C 1
ATOM 841 O O . LEU A 1 119 ? 15.010 -1.125 -0.203 1.00 96.06 119 LEU A O 1
ATOM 845 N N . ARG A 1 120 ? 14.848 -3.342 -0.469 1.00 95.25 120 ARG A N 1
ATOM 846 C CA . ARG A 1 120 ? 14.754 -3.312 -1.932 1.00 95.25 120 ARG A CA 1
ATOM 847 C C . ARG A 1 120 ? 13.352 -3.751 -2.354 1.00 95.25 120 ARG A C 1
ATOM 849 O O . ARG A 1 120 ? 13.090 -4.952 -2.287 1.00 95.25 120 ARG A O 1
ATOM 856 N N . PRO A 1 121 ? 12.460 -2.817 -2.731 1.00 95.31 121 PRO A N 1
ATOM 857 C CA . PRO A 1 121 ? 11.203 -3.166 -3.383 1.00 95.31 121 PRO A CA 1
ATOM 858 C C . PRO A 1 121 ? 11.445 -4.006 -4.642 1.00 95.31 121 PRO A C 1
ATOM 860 O O . PRO A 1 121 ? 12.501 -3.907 -5.273 1.00 95.31 121 PRO A O 1
ATOM 863 N N . LEU A 1 122 ? 10.472 -4.851 -4.981 1.00 95.75 122 LEU A N 1
ATOM 864 C CA . LEU A 1 122 ? 10.505 -5.639 -6.211 1.00 95.75 122 LEU A CA 1
ATOM 865 C C . LEU A 1 122 ? 10.250 -4.740 -7.423 1.00 95.75 122 LEU A C 1
ATOM 867 O O . LEU A 1 122 ? 9.455 -3.804 -7.359 1.00 95.75 122 LEU A O 1
ATOM 871 N N . SER A 1 123 ? 10.883 -5.060 -8.546 1.00 96.81 123 SER A N 1
ATOM 872 C CA . SER A 1 123 ? 10.665 -4.361 -9.805 1.00 96.81 123 SER A CA 1
ATOM 873 C C . SER A 1 123 ? 9.309 -4.728 -10.407 1.00 96.81 123 SER A C 1
ATOM 875 O O . SER A 1 123 ? 9.088 -5.862 -10.828 1.00 96.81 123 SER A O 1
ATOM 877 N N . VAL A 1 124 ? 8.424 -3.747 -10.573 1.00 97.50 124 VAL A N 1
ATOM 878 C CA . VAL A 1 124 ? 7.172 -3.923 -11.335 1.00 97.50 124 VAL A CA 1
ATOM 879 C C . VAL A 1 124 ? 7.400 -4.254 -12.816 1.00 97.50 124 VAL A C 1
ATOM 881 O O . VAL A 1 124 ? 6.539 -4.835 -13.470 1.00 97.50 124 VAL A O 1
ATOM 884 N N . ALA A 1 125 ? 8.560 -3.893 -13.362 1.00 96.69 125 ALA A N 1
ATOM 885 C CA . ALA A 1 125 ? 8.885 -4.118 -14.765 1.00 96.69 125 ALA A CA 1
ATOM 886 C C . ALA A 1 125 ? 9.428 -5.530 -15.038 1.00 96.69 125 ALA A C 1
ATOM 888 O O . ALA A 1 125 ? 9.255 -6.038 -16.144 1.00 96.69 125 ALA A O 1
ATOM 889 N N . ALA A 1 126 ? 10.101 -6.151 -14.061 1.00 94.81 126 ALA A N 1
ATOM 890 C CA . ALA A 1 126 ? 10.870 -7.379 -14.286 1.00 94.81 126 ALA A CA 1
ATOM 891 C C . ALA A 1 126 ? 10.646 -8.503 -13.254 1.00 94.81 126 ALA A C 1
ATOM 893 O O . ALA A 1 126 ? 11.114 -9.617 -13.485 1.00 94.81 126 ALA A O 1
ATOM 894 N N . ASP A 1 127 ? 9.925 -8.260 -12.154 1.00 96.88 127 ASP A N 1
ATOM 895 C CA . ASP A 1 127 ? 9.595 -9.277 -11.148 1.00 96.88 127 ASP A CA 1
ATOM 896 C C . ASP A 1 127 ? 8.117 -9.700 -11.203 1.00 96.88 127 ASP A C 1
ATOM 898 O O . ASP A 1 127 ? 7.257 -9.060 -11.808 1.00 96.88 127 ASP A O 1
ATOM 902 N N . ARG A 1 128 ? 7.781 -10.782 -10.486 1.00 95.69 128 ARG A N 1
ATOM 903 C CA . ARG A 1 128 ? 6.413 -11.339 -10.418 1.00 95.69 128 ARG A CA 1
ATOM 904 C C . ARG A 1 128 ? 5.360 -10.379 -9.848 1.00 95.69 128 ARG A C 1
ATOM 906 O O . ARG A 1 128 ? 4.170 -10.633 -10.024 1.00 95.69 128 ARG A O 1
ATOM 913 N N . ILE A 1 129 ? 5.773 -9.287 -9.204 1.00 96.00 129 ILE A N 1
ATOM 914 C CA . ILE A 1 129 ? 4.869 -8.234 -8.722 1.00 96.00 129 ILE A CA 1
ATOM 915 C C . ILE A 1 129 ? 4.157 -7.498 -9.878 1.00 96.00 129 ILE A C 1
ATOM 917 O O . ILE A 1 129 ? 3.133 -6.856 -9.664 1.00 96.00 129 ILE A O 1
ATOM 921 N N . ALA A 1 130 ? 4.623 -7.666 -11.123 1.00 97.38 130 ALA A N 1
ATOM 922 C CA . ALA A 1 130 ? 3.938 -7.177 -12.317 1.00 97.38 130 ALA A CA 1
ATOM 923 C C . ALA A 1 130 ? 2.510 -7.740 -12.474 1.00 97.38 130 ALA A C 1
ATOM 925 O O . ALA A 1 130 ? 1.624 -7.038 -12.949 1.00 97.38 130 ALA A O 1
ATOM 926 N N . HIS A 1 131 ? 2.250 -8.989 -12.066 1.00 98.19 131 HIS A N 1
ATOM 927 C CA . HIS A 1 131 ? 0.927 -9.609 -12.224 1.00 98.19 131 HIS A CA 1
ATOM 928 C C . HIS A 1 131 ? -0.187 -8.900 -11.427 1.00 98.19 131 HIS A C 1
ATOM 930 O O . HIS A 1 131 ? -1.194 -8.537 -12.038 1.00 98.19 131 HIS A O 1
ATOM 936 N N . PRO A 1 132 ? -0.056 -8.663 -10.104 1.00 98.38 132 PRO A N 1
ATOM 937 C CA . PRO A 1 132 ? -1.031 -7.847 -9.383 1.00 98.38 132 PRO A CA 1
ATOM 938 C C . PRO A 1 132 ? -1.068 -6.395 -9.878 1.00 98.38 132 PRO A C 1
ATOM 940 O O . PRO A 1 132 ? -2.150 -5.818 -9.932 1.00 98.38 132 PRO A O 1
ATOM 943 N N . ALA A 1 133 ? 0.056 -5.819 -10.322 1.00 98.25 133 ALA A N 1
ATOM 944 C CA . ALA A 1 133 ? 0.073 -4.465 -10.888 1.00 98.25 133 ALA A CA 1
ATOM 945 C C . ALA A 1 133 ? -0.749 -4.351 -12.187 1.00 98.25 133 ALA A C 1
ATOM 947 O O . ALA A 1 133 ? -1.462 -3.369 -12.390 1.00 98.25 133 ALA A O 1
ATOM 948 N N . LEU A 1 134 ? -0.726 -5.372 -13.052 1.00 98.44 134 LEU A N 1
ATOM 949 C CA . LEU A 1 134 ? -1.589 -5.434 -14.239 1.00 98.44 134 LEU A CA 1
ATOM 950 C C . LEU A 1 134 ? -3.076 -5.467 -13.859 1.00 98.44 134 LEU A C 1
ATOM 952 O O . LEU A 1 134 ? -3.881 -4.764 -14.473 1.00 98.44 134 LEU A O 1
ATOM 956 N N . ARG A 1 135 ? -3.441 -6.234 -12.822 1.00 98.38 135 ARG A N 1
ATOM 957 C CA . ARG A 1 135 ? -4.808 -6.233 -12.280 1.00 98.38 135 ARG A CA 1
ATOM 958 C C . ARG A 1 135 ? -5.184 -4.853 -11.737 1.00 98.38 135 ARG A C 1
ATOM 960 O O . ARG A 1 135 ? -6.245 -4.335 -12.080 1.00 98.38 135 ARG A O 1
ATOM 967 N N . TRP A 1 136 ? -4.302 -4.228 -10.955 1.00 98.19 136 TRP A N 1
ATOM 968 C CA . TRP A 1 136 ? -4.507 -2.864 -10.467 1.00 98.19 136 TRP A CA 1
ATOM 969 C C . TRP A 1 136 ? -4.745 -1.877 -11.610 1.00 98.19 136 TRP A C 1
ATOM 971 O O . TRP A 1 136 ? -5.664 -1.069 -11.528 1.00 98.19 136 TRP A O 1
ATOM 981 N N . ALA A 1 137 ? -3.976 -1.953 -12.700 1.00 97.62 137 ALA A N 1
ATOM 982 C CA . ALA A 1 137 ? -4.145 -1.060 -13.843 1.00 97.62 137 ALA A CA 1
ATOM 983 C C . ALA A 1 137 ? -5.557 -1.156 -14.455 1.00 97.62 137 ALA A C 1
ATOM 985 O O . ALA A 1 137 ? -6.154 -0.124 -14.780 1.00 97.62 137 ALA A O 1
ATOM 986 N N . ALA A 1 138 ? -6.118 -2.367 -14.557 1.00 98.00 138 ALA A N 1
ATOM 987 C CA . ALA A 1 138 ? -7.489 -2.581 -15.021 1.00 98.00 138 ALA A CA 1
ATOM 988 C C . ALA A 1 138 ? -8.530 -2.010 -14.039 1.00 98.00 138 ALA A C 1
ATOM 990 O O . ALA A 1 138 ? -9.409 -1.248 -14.451 1.00 98.00 138 ALA A O 1
ATOM 991 N N . VAL A 1 139 ? -8.386 -2.302 -12.740 1.00 97.62 139 VAL A N 1
ATOM 992 C CA . VAL A 1 139 ? -9.259 -1.772 -11.676 1.00 97.62 139 VAL A CA 1
ATOM 993 C C . VAL A 1 139 ? -9.210 -0.246 -11.639 1.00 97.62 139 VAL A C 1
ATOM 995 O O . VAL A 1 139 ? -10.246 0.409 -11.625 1.00 97.62 139 VAL A O 1
ATOM 998 N N . ALA A 1 140 ? -8.021 0.349 -11.684 1.00 95.38 140 ALA A N 1
ATOM 999 C CA . ALA A 1 140 ? -7.845 1.793 -11.648 1.00 95.38 140 ALA A CA 1
ATOM 1000 C C . ALA A 1 140 ? -8.419 2.476 -12.899 1.00 95.38 140 ALA A C 1
ATOM 1002 O O . ALA A 1 140 ? -8.956 3.581 -12.803 1.00 95.38 140 ALA A O 1
ATOM 1003 N N . ALA A 1 141 ? -8.338 1.846 -14.076 1.00 96.06 141 ALA A N 1
ATOM 1004 C CA . ALA A 1 141 ? -8.982 2.354 -15.287 1.00 96.06 141 ALA A CA 1
ATOM 1005 C C . ALA A 1 141 ? -10.512 2.383 -15.143 1.00 96.06 141 ALA A C 1
ATOM 1007 O O . ALA A 1 141 ? -11.138 3.399 -15.451 1.00 96.06 141 ALA A O 1
ATOM 1008 N N . GLU A 1 142 ? -11.108 1.310 -14.623 1.00 96.75 142 GLU A N 1
ATOM 1009 C CA . GLU A 1 142 ? -12.546 1.254 -14.347 1.00 96.75 142 GLU A CA 1
ATOM 1010 C C . GLU A 1 142 ? -12.959 2.235 -13.238 1.00 96.75 142 GLU A C 1
ATOM 1012 O O . GLU A 1 142 ? -13.924 2.983 -13.393 1.00 96.75 142 GLU A O 1
ATOM 1017 N N . GLY A 1 143 ? -12.178 2.341 -12.163 1.00 93.56 143 GLY A N 1
ATOM 1018 C CA . GLY A 1 143 ? -12.393 3.318 -11.097 1.00 93.56 143 GLY A CA 1
ATOM 1019 C C . GLY A 1 143 ? -12.410 4.756 -11.616 1.00 93.56 143 GLY A C 1
ATOM 1020 O O . GLY A 1 143 ? -13.306 5.528 -11.275 1.00 93.56 143 GLY A O 1
ATOM 1021 N N . ARG A 1 144 ? -11.493 5.115 -12.524 1.00 91.81 144 ARG A N 1
ATOM 1022 C CA . ARG A 1 144 ? -11.501 6.438 -13.174 1.00 91.81 144 ARG A CA 1
ATOM 1023 C C . ARG A 1 144 ? -12.750 6.662 -14.032 1.00 91.81 144 ARG A C 1
ATOM 1025 O O . ARG A 1 144 ? -13.292 7.765 -14.012 1.00 91.81 144 ARG A O 1
ATOM 1032 N N . ARG A 1 145 ? -13.272 5.636 -14.722 1.00 93.56 145 ARG A N 1
ATOM 1033 C CA . ARG A 1 145 ? -14.569 5.726 -15.435 1.00 93.56 145 ARG A CA 1
ATOM 1034 C C . ARG A 1 145 ? -15.735 5.963 -14.474 1.00 93.56 145 ARG A C 1
ATOM 1036 O O . ARG A 1 145 ? -16.641 6.730 -14.796 1.00 93.56 145 ARG A O 1
ATOM 1043 N N . ARG A 1 146 ? -15.666 5.392 -13.267 1.00 90.81 146 ARG A N 1
ATOM 1044 C CA . ARG A 1 146 ? -16.588 5.654 -12.145 1.00 90.81 146 ARG A CA 1
ATOM 1045 C C . ARG A 1 146 ? -16.300 6.964 -11.398 1.00 90.81 146 ARG A C 1
ATOM 1047 O O . ARG A 1 146 ? -16.924 7.229 -10.376 1.00 90.81 146 ARG A O 1
ATOM 1054 N N . ARG A 1 147 ? -15.402 7.810 -11.923 1.00 88.56 147 ARG A N 1
ATOM 1055 C CA . ARG A 1 147 ? -15.007 9.118 -11.370 1.00 88.56 147 ARG A CA 1
ATOM 1056 C C . ARG A 1 147 ? -14.322 9.046 -9.998 1.00 88.56 147 ARG A C 1
ATOM 1058 O O . ARG A 1 147 ? -14.351 10.023 -9.252 1.00 88.56 147 ARG A O 1
ATOM 1065 N N . LEU A 1 148 ? -13.678 7.923 -9.673 1.00 89.12 148 LEU A N 1
ATOM 1066 C CA . LEU A 1 148 ? -12.794 7.827 -8.509 1.00 89.12 148 LEU A CA 1
ATOM 1067 C C . LEU A 1 148 ? -11.491 8.599 -8.776 1.00 89.12 148 LEU A C 1
ATOM 1069 O O . LEU A 1 148 ? -10.949 8.566 -9.887 1.00 89.12 148 LEU A O 1
ATOM 1073 N N . ALA A 1 149 ? -10.967 9.279 -7.757 1.00 86.44 149 ALA A N 1
ATOM 1074 C CA . ALA A 1 149 ? -9.732 10.048 -7.851 1.00 86.44 149 ALA A CA 1
ATOM 1075 C C . ALA A 1 149 ? -8.532 9.152 -7.512 1.00 86.44 149 ALA A C 1
ATOM 1077 O O . ALA A 1 149 ? -8.146 9.027 -6.356 1.00 86.44 149 ALA A O 1
ATOM 1078 N N . LEU A 1 150 ? -7.923 8.534 -8.528 1.00 89.06 150 LEU A N 1
ATOM 1079 C CA . LEU A 1 150 ? -6.812 7.582 -8.368 1.00 89.06 150 LEU A CA 1
ATOM 1080 C C . LEU A 1 150 ? -5.493 8.132 -8.959 1.00 89.06 150 LEU A C 1
ATOM 1082 O O . LEU A 1 150 ? -5.046 7.639 -10.007 1.00 89.06 150 LEU A O 1
ATOM 1086 N N . PRO A 1 151 ? -4.907 9.188 -8.356 1.00 87.12 151 PRO A N 1
ATOM 1087 C CA . PRO A 1 151 ? -3.584 9.697 -8.723 1.00 87.12 151 PRO A CA 1
ATOM 1088 C C . PRO A 1 151 ? -2.507 8.654 -8.404 1.00 87.12 151 PRO A C 1
ATOM 1090 O O . PRO A 1 151 ? -2.634 7.902 -7.437 1.00 87.12 151 PRO A O 1
ATOM 1093 N N . LEU A 1 152 ? -1.451 8.597 -9.215 1.00 87.75 152 LEU A N 1
ATOM 1094 C CA . LEU A 1 152 ? -0.375 7.622 -9.004 1.00 87.75 152 LEU A CA 1
ATOM 1095 C C . LEU A 1 152 ? 0.498 8.022 -7.808 1.00 87.75 152 LEU A C 1
ATOM 1097 O O . LEU A 1 152 ? 0.912 7.176 -7.021 1.00 87.75 152 LEU A O 1
ATOM 1101 N N . GLU A 1 153 ? 0.716 9.321 -7.621 1.00 86.31 153 GLU A N 1
ATOM 1102 C CA . GLU A 1 153 ? 1.518 9.885 -6.539 1.00 86.31 153 GLU A CA 1
ATOM 1103 C C . GLU A 1 153 ? 0.884 9.740 -5.139 1.00 86.31 153 GLU A C 1
ATOM 1105 O O . GLU A 1 153 ? 1.544 10.028 -4.142 1.00 86.31 153 GLU A O 1
ATOM 1110 N N . GLY A 1 154 ? -0.370 9.280 -5.039 1.00 81.88 154 GLY A N 1
ATOM 1111 C CA . GLY A 1 154 ? -1.126 9.148 -3.787 1.00 81.88 154 GLY A CA 1
ATOM 1112 C C . GLY A 1 154 ? -1.889 10.424 -3.389 1.00 81.88 154 GLY A C 1
ATOM 1113 O O . GLY A 1 154 ? -2.270 11.206 -4.265 1.00 81.88 154 GLY A O 1
ATOM 1114 N N . PRO A 1 155 ? -2.207 10.654 -2.097 1.00 75.25 155 PRO A N 1
ATOM 1115 C CA . PRO A 1 155 ? -3.016 11.798 -1.689 1.00 75.25 155 PRO A CA 1
ATOM 1116 C C . PRO A 1 155 ? -2.371 13.127 -2.114 1.00 75.25 155 PRO A C 1
ATOM 1118 O O . PRO A 1 155 ? -1.308 13.518 -1.652 1.00 75.25 155 PRO A O 1
ATOM 1121 N N . VAL A 1 156 ? -3.057 13.845 -3.009 1.00 58.50 156 VAL A N 1
ATOM 1122 C CA . VAL A 1 156 ? -2.604 15.138 -3.565 1.00 58.50 156 VAL A CA 1
ATOM 1123 C C . VAL A 1 156 ? -2.708 16.292 -2.546 1.00 58.50 156 VAL A C 1
ATOM 1125 O O . VAL A 1 156 ? -2.138 17.357 -2.767 1.00 58.50 156 VAL A O 1
ATOM 1128 N N . ALA A 1 157 ? -3.418 16.097 -1.428 1.00 55.62 157 ALA A N 1
ATOM 1129 C CA . ALA A 1 157 ? -3.603 17.092 -0.371 1.00 55.62 157 ALA A CA 1
ATOM 1130 C C . ALA A 1 157 ? -3.450 16.448 1.016 1.00 55.62 157 ALA A C 1
ATOM 1132 O O . ALA A 1 157 ? -4.108 15.441 1.280 1.00 55.62 157 ALA A O 1
ATOM 1133 N N . ASP A 1 158 ? -2.628 17.069 1.868 1.00 54.06 158 ASP A N 1
ATOM 1134 C CA . ASP A 1 158 ? -2.460 16.746 3.289 1.00 54.06 158 ASP A CA 1
ATOM 1135 C C . ASP A 1 158 ? -3.025 17.887 4.156 1.00 54.06 158 ASP A C 1
ATOM 1137 O O . ASP A 1 158 ? -2.594 19.0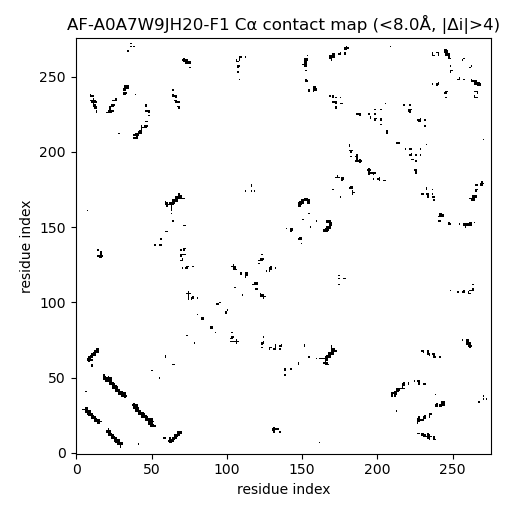35 3.983 1.00 54.06 158 ASP A O 1
ATOM 1141 N N . PRO A 1 159 ? -3.943 17.617 5.106 1.00 58.56 159 PRO A N 1
ATOM 1142 C CA . PRO A 1 159 ? -4.675 16.360 5.315 1.00 58.56 159 PRO A CA 1
ATOM 1143 C C . PRO A 1 159 ? -5.742 16.116 4.231 1.00 58.56 159 PRO A C 1
ATOM 1145 O O . PRO A 1 159 ? -6.214 17.054 3.579 1.00 58.56 159 PRO A O 1
ATOM 1148 N N . VAL A 1 160 ? -6.171 14.859 4.065 1.00 60.66 160 VAL A N 1
ATOM 1149 C CA . VAL A 1 160 ? -7.299 14.527 3.173 1.00 60.66 160 VAL A CA 1
ATOM 1150 C C . VAL A 1 160 ? -8.575 15.213 3.701 1.00 60.66 160 VAL A C 1
ATOM 1152 O O . VAL A 1 160 ? -8.920 15.006 4.865 1.00 60.66 160 VAL A O 1
ATOM 1155 N N . PRO A 1 161 ? -9.295 16.019 2.891 1.00 55.34 161 PRO A N 1
ATOM 1156 C CA . PRO A 1 161 ? -10.507 16.702 3.346 1.00 55.34 161 PRO A CA 1
ATOM 1157 C C . PRO A 1 161 ? -11.599 15.728 3.807 1.00 55.34 161 PRO A C 1
ATOM 1159 O O . PRO A 1 161 ? -11.810 14.688 3.177 1.00 55.34 161 PRO A O 1
ATOM 1162 N N . GLU A 1 162 ? -12.355 16.101 4.846 1.00 53.06 162 GLU A N 1
ATOM 1163 C CA . GLU A 1 162 ? -13.600 15.412 5.212 1.00 53.06 162 GLU A CA 1
ATOM 1164 C C . GLU A 1 162 ? -14.549 15.389 3.996 1.00 53.06 162 GLU A C 1
ATOM 1166 O O . GLU A 1 162 ? -14.874 16.431 3.428 1.00 53.06 162 GLU A O 1
ATOM 1171 N N . GLY A 1 163 ? -14.958 14.194 3.554 1.00 52.72 163 GLY A N 1
ATOM 1172 C CA . GLY A 1 163 ? -15.810 14.022 2.368 1.00 52.72 163 GLY A CA 1
ATOM 1173 C C . GLY A 1 163 ? -15.092 14.140 1.016 1.00 52.72 163 GLY A C 1
ATOM 1174 O O . GLY A 1 163 ? -15.753 14.262 -0.016 1.00 52.72 163 GLY A O 1
ATOM 1175 N N . GLY A 1 164 ? -13.754 14.114 0.994 1.00 51.69 164 GLY A N 1
ATOM 1176 C CA . GLY A 1 164 ? -12.972 14.076 -0.242 1.00 51.69 164 GLY A CA 1
ATOM 1177 C C . GLY A 1 164 ? -13.300 12.860 -1.119 1.00 51.69 164 GLY A C 1
ATOM 1178 O O . GLY A 1 164 ? -13.647 11.793 -0.620 1.00 51.69 164 GLY A O 1
ATOM 1179 N N . ALA A 1 165 ? -13.181 13.027 -2.441 1.00 60.38 165 ALA A N 1
ATOM 1180 C CA . ALA A 1 165 ? -13.355 11.945 -3.410 1.00 60.38 165 ALA A CA 1
ATOM 1181 C C . ALA A 1 165 ? -12.501 10.719 -3.045 1.00 60.38 165 ALA A C 1
ATOM 1183 O O . ALA A 1 165 ? -11.367 10.889 -2.595 1.00 60.38 165 ALA A O 1
ATOM 1184 N N . ALA A 1 166 ? -13.042 9.524 -3.293 1.00 64.56 166 ALA A N 1
ATOM 1185 C CA . ALA A 1 166 ? -12.366 8.237 -3.150 1.00 64.56 166 ALA A CA 1
ATOM 1186 C C . ALA A 1 166 ? -10.949 8.260 -3.735 1.00 64.56 166 ALA A C 1
ATOM 1188 O O . ALA A 1 166 ? -10.776 8.614 -4.906 1.00 64.56 166 ALA A O 1
ATOM 1189 N N . ARG A 1 167 ? -9.961 7.873 -2.919 1.00 86.75 167 ARG A N 1
ATOM 1190 C CA . ARG A 1 167 ? -8.527 7.906 -3.243 1.00 86.75 167 ARG A CA 1
ATOM 1191 C C . ARG A 1 167 ? -7.847 6.578 -2.960 1.00 86.75 167 ARG A C 1
ATOM 1193 O O . ARG A 1 167 ? -8.271 5.823 -2.088 1.00 86.75 167 ARG A O 1
ATOM 1200 N N . ALA A 1 168 ? -6.729 6.357 -3.640 1.00 92.50 168 ALA A N 1
ATOM 1201 C CA . ALA A 1 168 ? -5.783 5.303 -3.309 1.00 92.50 168 ALA A CA 1
ATOM 1202 C C . ALA A 1 168 ? -4.376 5.877 -3.114 1.00 92.50 168 ALA A C 1
ATOM 1204 O O . ALA A 1 168 ? -4.033 6.907 -3.699 1.00 92.50 168 ALA A O 1
ATOM 1205 N N . CYS A 1 169 ? -3.566 5.194 -2.314 1.00 94.19 169 CYS A N 1
ATOM 1206 C CA . CYS A 1 169 ? -2.123 5.382 -2.278 1.00 94.19 169 CYS A CA 1
ATOM 1207 C C . CYS A 1 169 ? -1.415 4.034 -2.296 1.00 94.19 169 CYS A C 1
ATOM 1209 O O . CYS A 1 169 ? -1.881 3.065 -1.698 1.00 94.19 169 CYS A O 1
ATOM 1211 N N . GLU A 1 170 ? -0.280 3.981 -2.983 1.00 97.69 170 GLU A N 1
ATOM 1212 C CA . GLU A 1 170 ? 0.606 2.831 -2.896 1.00 97.69 170 GLU A CA 1
ATOM 1213 C C . GLU A 1 170 ? 1.250 2.803 -1.509 1.00 97.69 170 GLU A C 1
ATOM 1215 O O . GLU A 1 170 ? 1.806 3.801 -1.040 1.00 97.69 170 GLU A O 1
ATOM 1220 N N . VAL A 1 171 ? 1.167 1.656 -0.846 1.00 97.81 171 VAL A N 1
ATOM 1221 C CA . VAL A 1 171 ? 1.800 1.405 0.452 1.00 97.81 171 VAL A CA 1
ATOM 1222 C C . VAL A 1 171 ? 2.669 0.160 0.357 1.00 97.81 171 VAL A C 1
ATOM 1224 O O . VAL A 1 171 ? 2.568 -0.608 -0.589 1.00 97.81 171 VAL A O 1
ATOM 1227 N N . TYR A 1 172 ? 3.538 -0.035 1.344 1.00 97.81 172 TYR A N 1
ATOM 1228 C CA . TYR A 1 172 ? 4.430 -1.189 1.394 1.00 97.81 172 TYR A CA 1
ATOM 1229 C C . TYR A 1 172 ? 4.452 -1.748 2.824 1.00 97.81 172 TYR A C 1
ATOM 1231 O O . TYR A 1 172 ? 5.182 -1.213 3.668 1.00 97.81 172 TYR A O 1
ATOM 1239 N N . PRO A 1 173 ? 3.646 -2.781 3.144 1.00 98.00 173 PRO A N 1
ATOM 1240 C CA . PRO A 1 173 ? 3.515 -3.347 4.487 1.00 98.00 173 PRO A CA 1
ATOM 1241 C C . PRO A 1 173 ? 4.848 -3.755 5.110 1.00 98.00 173 PRO A C 1
ATOM 1243 O O . PRO A 1 173 ? 5.155 -3.325 6.219 1.00 98.00 173 PRO A O 1
ATOM 1246 N N . ALA A 1 174 ? 5.714 -4.471 4.385 1.00 96.94 174 ALA A N 1
ATOM 1247 C CA . ALA A 1 174 ? 7.033 -4.832 4.911 1.00 96.94 174 ALA A CA 1
ATOM 1248 C C . ALA A 1 174 ? 7.915 -3.597 5.191 1.00 96.94 174 ALA A C 1
ATOM 1250 O O . ALA A 1 174 ? 8.625 -3.558 6.198 1.00 96.94 174 ALA A O 1
ATOM 1251 N N . GLY A 1 175 ? 7.843 -2.561 4.348 1.00 97.06 175 GLY A N 1
ATOM 1252 C CA . GLY A 1 175 ? 8.508 -1.279 4.600 1.00 97.06 175 GLY A CA 1
ATOM 1253 C C . GLY A 1 175 ? 7.938 -0.538 5.809 1.00 97.06 175 GLY A C 1
ATOM 1254 O O . GLY A 1 175 ? 8.687 0.028 6.601 1.00 97.06 175 GLY A O 1
ATOM 1255 N N . THR A 1 176 ? 6.622 -0.596 5.992 1.00 97.31 176 THR A N 1
ATOM 1256 C CA . THR A 1 176 ? 5.902 0.011 7.118 1.00 97.31 176 THR A CA 1
ATOM 1257 C C . THR A 1 176 ? 6.284 -0.660 8.436 1.00 97.31 176 THR A C 1
ATOM 1259 O O . THR A 1 176 ? 6.697 0.015 9.377 1.00 97.31 176 THR A O 1
ATOM 1262 N N . LEU A 1 177 ? 6.252 -1.995 8.479 1.00 97.62 177 LEU A N 1
ATOM 1263 C CA . LEU A 1 177 ? 6.694 -2.788 9.626 1.00 97.62 177 LEU A CA 1
ATOM 1264 C C . LEU A 1 177 ? 8.162 -2.514 9.968 1.00 97.62 177 LEU A C 1
ATOM 1266 O O . LEU A 1 177 ? 8.495 -2.351 11.139 1.00 97.62 177 LEU A O 1
ATOM 1270 N N . HIS A 1 178 ? 9.029 -2.392 8.958 1.00 96.75 178 HIS A N 1
ATOM 1271 C CA . HIS A 1 178 ? 10.429 -2.025 9.160 1.00 96.75 178 HIS A CA 1
ATOM 1272 C C . HIS A 1 178 ? 10.587 -0.640 9.801 1.00 96.75 178 HIS A C 1
ATOM 1274 O O . HIS A 1 178 ? 11.329 -0.509 10.773 1.00 96.75 178 HIS A O 1
ATOM 1280 N N . VAL A 1 179 ? 9.870 0.378 9.308 1.00 95.19 179 VAL A N 1
ATOM 1281 C CA . VAL A 1 179 ? 9.868 1.727 9.910 1.00 95.19 179 VAL A CA 1
ATOM 1282 C C . VAL A 1 179 ? 9.397 1.688 11.366 1.00 95.19 179 VAL A C 1
ATOM 1284 O O . VAL A 1 179 ? 9.880 2.452 12.196 1.00 95.19 179 VAL A O 1
ATOM 1287 N N . TRP A 1 180 ? 8.482 0.781 11.695 1.00 95.06 180 TRP A N 1
ATOM 1288 C CA . TRP A 1 180 ? 7.974 0.590 13.052 1.00 95.06 180 TRP A CA 1
ATOM 1289 C C . TRP A 1 180 ? 8.846 -0.308 13.939 1.00 95.06 180 TRP A C 1
ATOM 1291 O O . TRP A 1 180 ? 8.482 -0.543 15.089 1.00 95.06 180 TRP A O 1
ATOM 1301 N N . GLY A 1 181 ? 9.979 -0.809 13.435 1.00 95.38 181 GLY A N 1
ATOM 1302 C CA . GLY A 1 181 ? 10.867 -1.702 14.185 1.00 95.38 181 GLY A CA 1
ATOM 1303 C C . GLY A 1 181 ? 10.279 -3.094 14.440 1.00 95.38 181 GLY A C 1
ATOM 1304 O O . GLY A 1 181 ? 10.737 -3.800 15.335 1.00 95.38 181 GLY A O 1
ATOM 1305 N N . LEU A 1 182 ? 9.266 -3.496 13.670 1.00 95.88 182 LEU A N 1
ATOM 1306 C CA . LEU A 1 182 ? 8.588 -4.782 13.802 1.00 95.88 182 LEU A CA 1
ATOM 1307 C C . LEU A 1 182 ? 9.196 -5.843 12.866 1.00 95.88 182 LEU A C 1
ATOM 1309 O O . LEU A 1 182 ? 9.859 -5.511 11.869 1.00 95.88 182 LEU A O 1
ATOM 1313 N N . PRO A 1 183 ? 8.972 -7.143 13.146 1.00 94.94 183 PRO A N 1
ATOM 1314 C CA . PRO A 1 183 ? 9.314 -8.195 12.199 1.00 94.94 183 PRO A CA 1
ATOM 1315 C C . PRO A 1 183 ? 8.645 -7.928 10.844 1.00 94.94 183 PRO A C 1
ATOM 1317 O O . PRO A 1 183 ? 7.460 -7.637 10.773 1.00 94.94 183 PRO A O 1
ATOM 1320 N N . HIS A 1 184 ? 9.411 -8.016 9.759 1.00 92.31 184 HIS A N 1
ATOM 1321 C CA . HIS A 1 184 ? 8.944 -7.682 8.402 1.00 92.31 184 HIS A CA 1
ATOM 1322 C C . HIS A 1 184 ? 9.349 -8.746 7.366 1.00 92.31 184 HIS A C 1
ATOM 1324 O O . HIS A 1 184 ? 9.282 -8.518 6.160 1.00 92.31 184 HIS A O 1
ATOM 1330 N N . ARG A 1 185 ? 9.821 -9.912 7.827 1.00 88.88 185 ARG A N 1
ATOM 1331 C CA . ARG A 1 185 ? 10.240 -11.055 6.998 1.00 88.88 185 ARG A CA 1
ATOM 1332 C C . ARG A 1 185 ? 9.737 -12.355 7.616 1.00 88.88 185 ARG A C 1
ATOM 1334 O O . ARG A 1 185 ? 9.517 -12.415 8.820 1.00 88.88 185 ARG A O 1
ATOM 1341 N N . GLY A 1 186 ? 9.582 -13.392 6.793 1.00 84.62 186 GLY A N 1
ATOM 1342 C CA . GLY A 1 186 ? 9.286 -14.757 7.254 1.00 84.62 186 GLY A CA 1
ATOM 1343 C C . GLY A 1 186 ? 7.859 -14.999 7.766 1.00 84.62 186 GLY A C 1
ATOM 1344 O O . GLY A 1 186 ? 7.569 -16.097 8.221 1.00 84.62 186 GLY A O 1
ATOM 1345 N N . TYR A 1 187 ? 6.959 -14.013 7.690 1.00 83.75 187 TYR A N 1
ATOM 1346 C CA . TYR A 1 187 ? 5.569 -14.164 8.147 1.00 83.75 187 TYR A CA 1
ATOM 1347 C C . TYR A 1 187 ? 4.610 -14.698 7.070 1.00 83.75 187 TYR A C 1
ATOM 1349 O O . TYR A 1 187 ? 3.526 -15.192 7.404 1.00 83.75 187 TYR A O 1
ATOM 1357 N N . LYS A 1 188 ? 5.004 -14.633 5.789 1.00 84.38 188 LYS A N 1
ATOM 1358 C CA . LYS A 1 188 ? 4.252 -15.231 4.678 1.00 84.38 188 LYS A CA 1
ATOM 1359 C C . LYS A 1 188 ? 4.367 -16.749 4.747 1.00 84.38 188 LYS A C 1
ATOM 1361 O O . LYS A 1 188 ? 5.471 -17.280 4.884 1.00 84.38 188 LYS A O 1
ATOM 1366 N N . ALA A 1 189 ? 3.232 -17.446 4.706 1.00 72.69 189 ALA A N 1
ATOM 1367 C CA . ALA A 1 189 ? 3.228 -18.899 4.828 1.00 72.69 189 ALA A CA 1
ATOM 1368 C C . ALA A 1 189 ? 3.987 -19.541 3.657 1.00 72.69 189 ALA A C 1
ATOM 1370 O O . ALA A 1 189 ? 3.820 -19.159 2.498 1.00 72.69 189 ALA A O 1
ATOM 1371 N N . SER A 1 190 ? 4.805 -20.546 3.958 1.00 71.06 190 SER A N 1
ATOM 1372 C CA . SER A 1 190 ? 5.421 -21.391 2.937 1.00 71.06 190 SER A CA 1
ATOM 1373 C C . SER A 1 190 ? 5.002 -22.840 3.146 1.00 71.06 190 SER A C 1
ATOM 1375 O O . SER A 1 190 ? 4.579 -23.223 4.234 1.00 71.06 190 SER A O 1
ATOM 1377 N N . ALA A 1 191 ? 5.176 -23.676 2.121 1.00 60.81 191 ALA A N 1
ATOM 1378 C CA . ALA A 1 191 ? 4.920 -25.114 2.226 1.00 60.81 191 ALA A CA 1
ATOM 1379 C C . ALA A 1 191 ? 5.758 -25.814 3.319 1.00 60.81 191 ALA A C 1
ATOM 1381 O O . ALA A 1 191 ? 5.467 -26.953 3.667 1.00 60.81 191 ALA A O 1
ATOM 1382 N N . ARG A 1 192 ? 6.815 -25.163 3.826 1.00 60.16 192 ARG A N 1
ATOM 1383 C CA . ARG A 1 192 ? 7.767 -25.739 4.785 1.00 60.16 192 ARG A CA 1
ATOM 1384 C C . ARG A 1 192 ? 7.578 -25.231 6.211 1.00 60.16 192 ARG A C 1
ATOM 1386 O O . ARG A 1 192 ? 7.903 -25.960 7.138 1.00 60.16 192 ARG A O 1
ATOM 1393 N N . GLU A 1 193 ? 7.058 -24.018 6.393 1.00 64.50 193 GLU A N 1
ATOM 1394 C CA . GLU A 1 193 ? 6.950 -23.385 7.710 1.00 64.50 193 GLU A CA 1
ATOM 1395 C C . GLU A 1 193 ? 5.644 -22.586 7.847 1.00 64.50 193 GLU A C 1
ATOM 1397 O O . GLU A 1 193 ? 5.364 -21.705 7.019 1.00 64.50 193 GLU A O 1
ATOM 1402 N N . PRO A 1 194 ? 4.845 -22.843 8.902 1.00 69.44 194 PRO A N 1
ATOM 1403 C CA . PRO A 1 194 ? 3.707 -22.004 9.239 1.00 69.44 194 PRO A CA 1
ATOM 1404 C C . PRO A 1 194 ? 4.195 -20.631 9.723 1.00 69.44 194 PRO A C 1
ATOM 1406 O O . PRO A 1 194 ? 4.771 -20.507 10.800 1.00 69.44 194 PRO A O 1
ATOM 1409 N N . GLY A 1 195 ? 3.911 -19.571 8.965 1.00 78.19 195 GLY A N 1
ATOM 1410 C CA . GLY A 1 195 ? 4.254 -18.192 9.355 1.00 78.19 195 GLY A CA 1
ATOM 1411 C C . GLY A 1 195 ? 3.440 -17.627 10.535 1.00 78.19 195 GLY A C 1
ATOM 1412 O O . GLY A 1 195 ? 3.591 -16.455 10.874 1.00 78.19 195 GLY A O 1
ATOM 1413 N N . SER A 1 196 ? 2.560 -18.420 11.162 1.00 79.50 196 SER A N 1
ATOM 1414 C CA . SER A 1 196 ? 1.587 -17.957 12.165 1.00 79.50 196 SER A CA 1
ATOM 1415 C C . SER A 1 196 ? 2.230 -17.383 13.429 1.00 79.50 196 SER A C 1
ATOM 1417 O O . SER A 1 196 ? 1.732 -16.390 13.951 1.00 79.50 196 SER A O 1
ATOM 1419 N N . GLY A 1 197 ? 3.353 -17.943 13.892 1.00 85.69 197 GLY A N 1
ATOM 1420 C CA . GLY A 1 197 ? 4.071 -17.425 15.063 1.00 85.69 197 GLY A CA 1
ATOM 1421 C C . GLY A 1 197 ? 4.637 -16.020 14.837 1.00 85.69 197 GLY A C 1
ATOM 1422 O O . GLY A 1 197 ? 4.487 -15.142 15.684 1.00 85.69 197 GLY A O 1
ATOM 1423 N N . VAL A 1 198 ? 5.217 -15.772 13.657 1.00 89.94 198 VAL A N 1
ATOM 1424 C CA . VAL A 1 198 ? 5.721 -14.440 13.287 1.00 89.94 198 VAL A CA 1
ATOM 1425 C C . VAL A 1 198 ? 4.559 -13.465 13.102 1.00 89.94 198 VAL A C 1
ATOM 1427 O O . VAL A 1 198 ? 4.640 -12.338 13.582 1.00 89.94 198 VAL A O 1
ATOM 1430 N N . ARG A 1 199 ? 3.449 -13.893 12.482 1.00 94.31 199 ARG A N 1
ATOM 1431 C CA . ARG A 1 199 ? 2.245 -13.055 12.348 1.00 94.31 199 ARG A CA 1
ATOM 1432 C C . ARG A 1 199 ? 1.660 -12.648 13.697 1.00 94.31 199 ARG A C 1
ATOM 1434 O O . ARG A 1 199 ? 1.292 -11.491 13.846 1.00 94.31 199 ARG A O 1
ATOM 1441 N N . ALA A 1 200 ? 1.630 -13.547 14.683 1.00 93.69 200 ALA A N 1
ATOM 1442 C CA . ALA A 1 200 ? 1.183 -13.214 16.035 1.00 93.69 200 ALA A CA 1
ATOM 1443 C C . ALA A 1 200 ? 2.073 -12.140 16.686 1.00 93.69 200 ALA A C 1
ATOM 1445 O O . ALA A 1 200 ? 1.560 -11.174 17.245 1.00 93.69 200 ALA A O 1
ATOM 1446 N N . ALA A 1 201 ? 3.399 -12.262 16.551 1.00 95.12 201 ALA A N 1
ATOM 1447 C CA . ALA A 1 201 ? 4.335 -11.255 17.054 1.00 95.12 201 ALA A CA 1
ATOM 1448 C C . ALA A 1 201 ? 4.181 -9.900 16.340 1.00 95.12 201 ALA A C 1
ATOM 1450 O O . ALA A 1 201 ? 4.224 -8.854 16.987 1.00 95.12 201 ALA A O 1
ATOM 1451 N N . ILE A 1 202 ? 3.969 -9.911 15.018 1.00 96.62 202 ILE A N 1
ATOM 1452 C CA . ILE A 1 202 ? 3.697 -8.695 14.243 1.00 96.62 202 ILE A CA 1
ATOM 1453 C C . ILE A 1 202 ? 2.397 -8.050 14.715 1.00 96.62 202 ILE A C 1
ATOM 1455 O O . ILE A 1 202 ? 2.406 -6.865 15.031 1.00 96.62 202 ILE A O 1
ATOM 1459 N N . PHE A 1 203 ? 1.301 -8.809 14.790 1.00 96.75 203 PHE A N 1
ATOM 1460 C CA . PHE A 1 203 ? -0.010 -8.274 15.154 1.00 96.75 203 PHE A CA 1
ATOM 1461 C C . PHE A 1 203 ? 0.004 -7.661 16.558 1.00 96.75 203 PHE A C 1
ATOM 1463 O O . PHE A 1 203 ? -0.405 -6.515 16.717 1.00 96.75 203 PHE A O 1
ATOM 1470 N N . ALA A 1 204 ? 0.595 -8.351 17.538 1.00 96.62 204 ALA A N 1
ATOM 1471 C CA . ALA A 1 204 ? 0.763 -7.819 18.890 1.00 96.62 204 ALA A CA 1
ATOM 1472 C C . ALA A 1 204 ? 1.611 -6.532 18.916 1.00 96.62 204 ALA A C 1
ATOM 1474 O O . ALA A 1 204 ? 1.302 -5.589 19.642 1.00 96.62 204 ALA A O 1
ATOM 1475 N N . GLY A 1 205 ? 2.671 -6.464 18.102 1.00 96.94 205 GLY A N 1
ATOM 1476 C CA . GLY A 1 205 ? 3.485 -5.256 17.955 1.00 96.94 205 GLY A CA 1
ATOM 1477 C C . GLY A 1 205 ? 2.726 -4.092 17.308 1.00 96.94 205 GLY A C 1
ATOM 1478 O O . GLY A 1 205 ? 2.884 -2.946 17.728 1.00 96.94 205 GLY A O 1
ATOM 1479 N N . VAL A 1 206 ? 1.874 -4.380 16.321 1.00 96.69 206 VAL A N 1
ATOM 1480 C CA . VAL A 1 206 ? 0.981 -3.401 15.686 1.00 96.69 206 VAL A CA 1
ATOM 1481 C C . VAL A 1 206 ? -0.064 -2.896 16.691 1.00 96.69 206 VAL A C 1
ATOM 1483 O O . VAL A 1 206 ? -0.245 -1.686 16.807 1.00 96.69 206 VAL A O 1
ATOM 1486 N N . GLU A 1 207 ? -0.693 -3.777 17.472 1.00 96.50 207 GLU A N 1
ATOM 1487 C CA . GLU A 1 207 ? -1.635 -3.401 18.540 1.00 96.50 207 GLU A CA 1
ATOM 1488 C C . GLU A 1 207 ? -0.973 -2.502 19.591 1.00 96.50 207 GLU A C 1
ATOM 1490 O O . GLU A 1 207 ? -1.470 -1.414 19.883 1.00 96.50 207 GLU A O 1
ATOM 1495 N N . ALA A 1 208 ? 0.193 -2.905 20.104 1.00 95.88 208 ALA A N 1
ATOM 1496 C CA . ALA A 1 208 ? 0.935 -2.132 21.101 1.00 95.88 208 ALA A CA 1
ATOM 1497 C C . ALA A 1 208 ? 1.317 -0.730 20.598 1.00 95.88 208 ALA A C 1
ATOM 1499 O O . ALA A 1 208 ? 1.397 0.225 21.371 1.00 95.88 208 ALA A O 1
ATOM 1500 N N . ARG A 1 209 ? 1.545 -0.601 19.290 1.00 93.00 209 ARG A N 1
ATOM 1501 C CA . ARG A 1 209 ? 1.907 0.652 18.630 1.00 93.00 209 ARG A CA 1
ATOM 1502 C C . ARG A 1 209 ? 0.717 1.571 18.361 1.00 93.00 209 ARG A C 1
ATOM 1504 O O . ARG A 1 209 ? 0.892 2.788 18.260 1.00 93.00 209 ARG A O 1
ATOM 1511 N N . HIS A 1 210 ? -0.479 1.011 18.241 1.00 95.00 210 HIS A N 1
ATOM 1512 C CA . HIS A 1 210 ? -1.704 1.750 17.958 1.00 95.00 210 HIS A CA 1
ATOM 1513 C C . HIS A 1 210 ? -2.726 1.572 19.088 1.00 95.00 210 HIS A C 1
ATOM 1515 O O . HIS A 1 210 ? -3.849 1.157 18.819 1.00 95.00 210 HIS A O 1
ATOM 1521 N N . PRO A 1 211 ? -2.400 1.949 20.343 1.00 95.25 211 PRO A N 1
ATOM 1522 C CA . PRO A 1 211 ? -3.266 1.686 21.496 1.00 95.25 211 PRO A CA 1
ATOM 1523 C C . PRO A 1 211 ? -4.622 2.408 21.427 1.00 95.25 211 PRO A C 1
ATOM 1525 O O . PRO A 1 211 ? -5.551 2.040 22.136 1.00 95.25 211 PRO A O 1
ATOM 1528 N N . GLY A 1 212 ? -4.743 3.445 20.590 1.00 95.94 212 GLY A N 1
ATOM 1529 C CA . GLY A 1 212 ? -6.006 4.142 20.338 1.00 95.94 212 GLY A CA 1
ATOM 1530 C C . GLY A 1 212 ? -6.919 3.447 19.323 1.00 95.94 212 GLY A C 1
ATOM 1531 O O . GLY A 1 212 ? -8.055 3.886 19.145 1.00 95.94 212 GLY A O 1
ATOM 1532 N N . VAL A 1 213 ? -6.446 2.403 18.638 1.00 97.69 213 VAL A N 1
ATOM 1533 C CA . VAL A 1 213 ? -7.205 1.670 17.622 1.00 97.69 213 VAL A CA 1
ATOM 1534 C C . VAL A 1 213 ? -7.472 0.255 18.119 1.00 97.69 213 VAL A C 1
ATOM 1536 O O . VAL A 1 213 ? -6.553 -0.545 18.251 1.00 97.69 213 VAL A O 1
ATOM 1539 N N . ASP A 1 214 ? -8.739 -0.077 18.353 1.00 98.19 214 ASP A N 1
ATOM 1540 C CA . ASP A 1 214 ? -9.133 -1.453 18.661 1.00 98.19 214 ASP A CA 1
ATOM 1541 C C . ASP A 1 214 ? -9.020 -2.328 17.402 1.00 98.19 214 ASP A C 1
ATOM 1543 O O . ASP A 1 214 ? -9.800 -2.180 16.459 1.00 98.19 214 ASP A O 1
ATOM 1547 N N . LEU A 1 215 ? -8.034 -3.227 17.369 1.00 97.88 215 LEU A N 1
ATOM 1548 C CA . LEU A 1 215 ? -7.787 -4.146 16.251 1.00 97.88 215 LEU A CA 1
ATOM 1549 C C . LEU A 1 215 ? -8.352 -5.554 16.488 1.00 97.88 215 LEU A C 1
ATOM 1551 O O . LEU A 1 215 ? -8.203 -6.421 15.622 1.00 97.88 215 LEU A O 1
ATOM 1555 N N . SER A 1 216 ? -9.027 -5.791 17.616 1.00 95.25 216 SER A N 1
ATOM 1556 C CA . SER A 1 216 ? -9.456 -7.129 18.049 1.00 95.25 216 SER A CA 1
ATOM 1557 C C . SER A 1 216 ? -10.277 -7.880 16.993 1.00 95.25 216 SER A C 1
ATOM 1559 O O . SER A 1 216 ? -10.088 -9.083 16.799 1.00 95.25 216 SER A O 1
ATOM 1561 N N . ALA A 1 217 ? -11.112 -7.165 16.228 1.00 92.94 217 ALA A N 1
ATOM 1562 C CA . ALA A 1 217 ? -11.942 -7.722 15.158 1.00 92.94 217 ALA A CA 1
ATOM 1563 C C . ALA A 1 217 ? -11.145 -8.417 14.033 1.00 92.94 217 ALA A C 1
ATOM 1565 O O . ALA A 1 217 ? -11.676 -9.292 13.351 1.00 92.94 217 ALA A O 1
ATOM 1566 N N . GLY A 1 218 ? -9.879 -8.045 13.825 1.00 91.88 218 GLY A N 1
ATOM 1567 C CA . GLY A 1 218 ? -9.019 -8.608 12.779 1.00 91.88 218 GLY A CA 1
ATOM 1568 C C . GLY A 1 218 ? -8.053 -9.680 13.260 1.00 91.88 218 GLY A C 1
ATOM 1569 O O . GLY A 1 218 ? -7.432 -10.330 12.421 1.00 91.88 218 GLY A O 1
ATOM 1570 N N . HIS A 1 219 ? -7.923 -9.883 14.574 1.00 93.31 219 HIS A N 1
ATOM 1571 C CA . HIS A 1 219 ? -6.861 -10.701 15.162 1.00 93.31 219 HIS A CA 1
ATOM 1572 C C . HIS A 1 219 ? -6.851 -12.120 14.578 1.00 93.31 219 HIS A C 1
ATOM 1574 O O . HIS A 1 219 ? -5.857 -12.558 13.999 1.00 93.31 219 HIS A O 1
ATOM 1580 N N . ALA A 1 220 ? -7.973 -12.838 14.665 1.00 94.44 220 ALA A N 1
ATOM 1581 C CA . ALA A 1 220 ? -8.049 -14.217 14.183 1.00 94.44 220 ALA A CA 1
ATOM 1582 C C . ALA A 1 220 ? -7.745 -14.330 12.675 1.00 94.44 220 ALA A C 1
ATOM 1584 O O . ALA A 1 220 ? -7.019 -15.231 12.251 1.00 94.44 220 ALA A O 1
ATOM 1585 N N . ALA A 1 221 ? -8.254 -13.394 11.868 1.00 94.81 221 ALA A N 1
ATOM 1586 C CA . ALA A 1 221 ? -8.071 -13.400 10.419 1.00 94.81 221 ALA A CA 1
ATOM 1587 C C . ALA A 1 221 ? -6.622 -13.073 10.008 1.00 94.81 221 ALA A C 1
ATOM 1589 O O . ALA A 1 221 ? -6.063 -13.749 9.143 1.00 94.81 221 ALA A O 1
ATOM 1590 N N . ALA A 1 222 ? -5.985 -12.103 10.669 1.00 94.50 222 ALA A N 1
ATOM 1591 C CA . ALA A 1 222 ? -4.590 -11.732 10.433 1.00 94.50 222 ALA A CA 1
ATOM 1592 C C . ALA A 1 222 ? -3.608 -12.842 10.850 1.00 94.50 222 ALA A C 1
ATOM 1594 O O . ALA A 1 222 ? -2.601 -13.079 10.183 1.00 94.50 222 ALA A O 1
ATOM 1595 N N . LEU A 1 223 ? -3.909 -13.592 11.915 1.00 93.56 223 LEU A N 1
ATOM 1596 C CA . LEU A 1 223 ? -3.118 -14.770 12.287 1.00 93.56 223 LEU A CA 1
ATOM 1597 C C . LEU A 1 223 ? -3.285 -15.914 11.281 1.00 93.56 223 LEU A C 1
ATOM 1599 O O . LEU A 1 223 ? -2.325 -16.646 11.022 1.00 93.56 223 LEU A O 1
ATOM 1603 N N . ALA A 1 224 ? -4.467 -16.061 10.684 1.00 92.62 224 ALA A N 1
ATOM 1604 C CA . ALA A 1 224 ? -4.742 -17.103 9.700 1.00 92.62 224 ALA A CA 1
ATOM 1605 C C . ALA A 1 224 ? -4.119 -16.823 8.320 1.00 92.62 224 ALA A C 1
ATOM 1607 O O . ALA A 1 224 ? -3.789 -17.773 7.612 1.00 92.62 224 ALA A O 1
ATOM 1608 N N . SER A 1 225 ? -3.924 -15.554 7.944 1.00 94.25 225 SER A N 1
ATOM 1609 C CA . SER A 1 225 ? -3.540 -15.166 6.582 1.00 94.25 225 SER A CA 1
ATOM 1610 C C . SER A 1 225 ? -2.579 -13.981 6.566 1.00 94.25 225 SER A C 1
ATOM 1612 O O . SER A 1 225 ? -2.911 -12.910 7.071 1.00 94.25 225 SER A O 1
ATOM 1614 N N . ASP A 1 226 ? -1.430 -14.135 5.903 1.00 95.06 226 ASP A N 1
ATOM 1615 C CA . ASP A 1 226 ? -0.530 -13.011 5.634 1.00 95.06 226 ASP A CA 1
ATOM 1616 C C . ASP A 1 226 ? -1.184 -11.944 4.753 1.00 95.06 226 ASP A C 1
ATOM 1618 O O . ASP A 1 226 ? -1.048 -10.775 5.090 1.00 95.06 226 ASP A O 1
ATOM 1622 N N . ASP A 1 227 ? -2.000 -12.334 3.762 1.00 96.94 227 ASP A N 1
ATOM 1623 C CA . ASP A 1 227 ? -2.746 -11.367 2.939 1.00 96.94 227 ASP A CA 1
ATOM 1624 C C . ASP A 1 227 ? -3.610 -10.412 3.812 1.00 96.94 227 ASP A C 1
ATOM 1626 O O . ASP A 1 227 ? -3.663 -9.202 3.600 1.00 96.94 227 ASP A O 1
ATOM 1630 N N . VAL A 1 228 ? -4.270 -10.934 4.859 1.00 97.94 228 VAL A N 1
ATOM 1631 C CA . VAL A 1 228 ? -5.108 -10.129 5.773 1.00 97.94 228 VAL A CA 1
ATOM 1632 C C . VAL A 1 228 ? -4.257 -9.254 6.689 1.00 97.94 228 VAL A C 1
ATOM 1634 O O . VAL A 1 228 ? -4.599 -8.097 6.924 1.00 97.94 228 VAL A O 1
ATOM 1637 N N . LEU A 1 229 ? -3.154 -9.792 7.218 1.00 98.25 229 LEU A N 1
ATOM 1638 C CA . LEU A 1 229 ? -2.228 -9.021 8.045 1.00 98.25 229 LEU A CA 1
ATOM 1639 C C . LEU A 1 229 ? -1.648 -7.835 7.261 1.00 98.25 229 LEU A C 1
ATOM 1641 O O . LEU A 1 229 ? -1.662 -6.712 7.766 1.00 98.25 229 LEU A O 1
ATOM 1645 N N . ASP A 1 230 ? -1.194 -8.075 6.029 1.00 98.25 230 ASP A N 1
ATOM 1646 C CA . ASP A 1 230 ? -0.655 -7.044 5.141 1.00 98.25 230 ASP A CA 1
ATOM 1647 C C . ASP A 1 230 ? -1.716 -5.985 4.823 1.00 98.25 230 ASP A C 1
ATOM 1649 O O . ASP A 1 230 ? -1.417 -4.792 4.880 1.00 98.25 230 ASP A O 1
ATOM 1653 N N . ALA A 1 231 ? -2.978 -6.380 4.627 1.00 98.75 231 ALA A N 1
ATOM 1654 C CA . ALA A 1 231 ? -4.085 -5.442 4.448 1.00 98.75 231 ALA A CA 1
ATOM 1655 C C . ALA A 1 231 ? -4.372 -4.575 5.691 1.00 98.75 231 ALA A C 1
ATOM 1657 O O . ALA A 1 231 ? -4.637 -3.379 5.557 1.00 98.75 231 ALA A O 1
ATOM 1658 N N . VAL A 1 232 ? -4.287 -5.127 6.908 1.00 98.69 232 VAL A N 1
ATOM 1659 C CA . VAL A 1 232 ? -4.422 -4.337 8.151 1.00 98.69 232 VAL A CA 1
ATOM 1660 C C . VAL A 1 232 ? -3.287 -3.316 8.264 1.00 98.69 232 VAL A C 1
ATOM 1662 O O . VAL A 1 232 ? -3.535 -2.141 8.548 1.00 98.69 232 VAL A O 1
ATOM 1665 N N . VAL A 1 233 ? -2.047 -3.730 7.990 1.00 98.50 233 VAL A N 1
ATOM 1666 C CA . VAL A 1 233 ? -0.885 -2.827 7.978 1.00 98.50 233 VAL A CA 1
ATOM 1667 C C . VAL A 1 233 ? -1.028 -1.767 6.881 1.00 98.50 233 VAL A C 1
ATOM 1669 O O . VAL A 1 233 ? -0.732 -0.596 7.126 1.00 98.50 233 VAL A O 1
ATOM 1672 N N . ALA A 1 234 ? -1.533 -2.137 5.702 1.00 98.62 234 ALA A N 1
ATOM 1673 C CA . ALA A 1 234 ? -1.818 -1.219 4.604 1.00 98.62 234 ALA A CA 1
ATOM 1674 C C . ALA A 1 234 ? -2.859 -0.157 4.999 1.00 98.62 234 ALA A C 1
ATOM 1676 O O . ALA A 1 234 ? -2.661 1.023 4.708 1.00 98.62 234 ALA A O 1
ATOM 1677 N N . ALA A 1 235 ? -3.918 -0.545 5.719 1.00 98.38 235 ALA A N 1
ATOM 1678 C CA . ALA A 1 235 ? -4.955 0.376 6.192 1.00 98.38 235 ALA A CA 1
ATOM 1679 C C . ALA A 1 235 ? -4.392 1.380 7.204 1.00 98.38 235 ALA A C 1
ATOM 1681 O O . ALA A 1 235 ? -4.669 2.578 7.129 1.00 98.38 235 ALA A O 1
ATOM 1682 N N . LEU A 1 236 ? -3.556 0.905 8.131 1.00 97.75 236 LEU A N 1
ATOM 1683 C CA . LEU A 1 236 ? -2.862 1.777 9.071 1.00 97.75 236 LEU A CA 1
ATOM 1684 C C . LEU A 1 236 ? -1.898 2.710 8.330 1.00 97.75 236 LEU A C 1
ATOM 1686 O O . LEU A 1 236 ? -1.956 3.912 8.553 1.00 97.75 236 LEU A O 1
ATOM 1690 N N . SER A 1 237 ? -1.076 2.216 7.400 1.00 96.31 237 SER A N 1
ATOM 1691 C CA . SER A 1 237 ? -0.182 3.064 6.591 1.00 96.31 237 SER A CA 1
ATOM 1692 C C . SER A 1 237 ? -0.949 4.164 5.844 1.00 96.31 237 SER A C 1
ATOM 1694 O O . SER A 1 237 ? -0.571 5.337 5.893 1.00 96.31 237 SER A O 1
ATOM 1696 N N . ALA A 1 238 ? -2.094 3.820 5.247 1.00 95.94 238 ALA A N 1
ATOM 1697 C CA . ALA A 1 238 ? -2.981 4.788 4.613 1.00 95.94 238 ALA A CA 1
ATOM 1698 C C . ALA A 1 238 ? -3.523 5.822 5.606 1.00 95.94 238 ALA A C 1
ATOM 1700 O O . ALA A 1 238 ? -3.584 7.000 5.273 1.00 95.94 238 ALA A O 1
ATOM 1701 N N . ALA A 1 239 ? -3.856 5.435 6.840 1.00 95.06 239 ALA A N 1
ATOM 1702 C CA . ALA A 1 239 ? -4.268 6.392 7.865 1.00 95.06 239 ALA A CA 1
ATOM 1703 C C . ALA A 1 239 ? -3.147 7.392 8.194 1.00 95.06 239 ALA A C 1
ATOM 1705 O O . ALA A 1 239 ? -3.418 8.584 8.339 1.00 95.06 239 ALA A O 1
ATOM 1706 N N . TRP A 1 240 ? -1.889 6.940 8.256 1.00 94.06 240 TRP A N 1
ATOM 1707 C CA . TRP A 1 240 ? -0.738 7.834 8.440 1.00 94.06 240 TRP A CA 1
ATOM 1708 C C . TRP A 1 240 ? -0.564 8.790 7.259 1.00 94.06 240 TRP A C 1
ATOM 1710 O O . TRP A 1 240 ? -0.310 9.970 7.485 1.00 94.06 240 TRP A O 1
ATOM 1720 N N . ALA A 1 241 ? -0.748 8.316 6.025 1.00 93.00 241 ALA A N 1
ATOM 1721 C CA . ALA A 1 241 ? -0.745 9.179 4.845 1.00 93.00 241 ALA A CA 1
ATOM 1722 C C . ALA A 1 241 ? -1.896 10.193 4.875 1.00 93.00 241 ALA A C 1
ATOM 1724 O O . ALA A 1 241 ? -1.654 11.378 4.709 1.00 93.00 241 ALA A O 1
ATOM 1725 N N . ALA A 1 242 ? -3.123 9.770 5.186 1.00 91.56 242 ALA A N 1
ATOM 1726 C CA . ALA A 1 242 ? -4.280 10.665 5.266 1.00 91.56 242 ALA A CA 1
ATOM 1727 C C . ALA A 1 242 ? -4.116 11.777 6.318 1.00 91.56 242 ALA A C 1
ATOM 1729 O O . ALA A 1 242 ? -4.644 12.878 6.149 1.00 91.56 242 ALA A O 1
ATOM 1730 N N . GLY A 1 243 ? -3.394 11.477 7.401 1.00 90.88 243 GLY A N 1
ATOM 1731 C CA . GLY A 1 243 ? -3.060 12.411 8.472 1.00 90.88 243 GLY A CA 1
ATOM 1732 C C . GLY A 1 243 ? -1.831 13.291 8.215 1.00 90.88 243 GLY A C 1
ATOM 1733 O O . GLY A 1 243 ? -1.424 14.024 9.114 1.00 90.88 243 GLY A O 1
ATOM 1734 N N . GLY A 1 244 ? -1.196 13.205 7.038 1.00 89.94 244 GLY A N 1
ATOM 1735 C CA . GLY A 1 244 ? 0.052 13.917 6.724 1.00 89.94 244 GLY A CA 1
ATOM 1736 C C . GLY A 1 244 ? 1.275 13.430 7.514 1.00 89.94 244 GLY A C 1
ATOM 1737 O O . GLY A 1 244 ? 2.316 14.081 7.525 1.00 89.94 244 GLY A O 1
ATOM 1738 N N . ALA A 1 245 ? 1.170 12.287 8.196 1.00 91.06 245 ALA A N 1
ATOM 1739 C CA . ALA A 1 245 ? 2.223 11.695 9.019 1.00 91.06 245 ALA A CA 1
ATOM 1740 C C . ALA A 1 245 ? 3.064 10.652 8.253 1.00 91.06 245 ALA A C 1
ATOM 1742 O O . ALA A 1 245 ? 3.843 9.911 8.856 1.00 91.06 245 ALA A O 1
ATOM 1743 N N . ALA A 1 246 ? 2.919 10.563 6.930 1.00 92.06 246 ALA A N 1
ATOM 1744 C CA . ALA A 1 246 ? 3.721 9.705 6.064 1.00 92.06 246 ALA A CA 1
ATOM 1745 C C . ALA A 1 246 ? 4.501 10.524 5.031 1.00 92.06 246 ALA A C 1
ATOM 1747 O O . ALA A 1 246 ? 4.135 11.640 4.674 1.00 92.06 246 ALA A O 1
ATOM 1748 N N . ARG A 1 247 ? 5.601 9.948 4.547 1.00 90.88 247 ARG A N 1
ATOM 1749 C CA . ARG A 1 247 ? 6.510 10.604 3.611 1.00 90.88 247 ARG A CA 1
ATOM 1750 C C . ARG A 1 247 ? 6.038 10.420 2.171 1.00 90.88 247 ARG A C 1
ATOM 1752 O O . ARG A 1 247 ? 6.194 9.337 1.603 1.00 90.88 247 ARG A O 1
ATOM 1759 N N . GLY A 1 248 ? 5.526 11.496 1.586 1.00 90.19 248 GLY A N 1
ATOM 1760 C CA . GLY A 1 248 ? 5.264 11.608 0.151 1.00 90.19 248 GLY A CA 1
ATOM 1761 C C . GLY A 1 248 ? 6.508 11.986 -0.673 1.00 90.19 248 GLY A C 1
ATOM 1762 O O . GLY A 1 248 ? 7.603 12.139 -0.115 1.00 90.19 248 GLY A O 1
ATOM 1763 N N . PRO A 1 249 ? 6.355 12.167 -1.998 1.00 92.19 249 PRO A N 1
ATOM 1764 C CA . PRO A 1 249 ? 7.438 12.619 -2.864 1.00 92.19 249 PRO A CA 1
ATOM 1765 C C . PRO A 1 249 ? 7.814 14.077 -2.568 1.00 92.19 249 PRO A C 1
ATOM 1767 O O . PRO A 1 249 ? 6.950 14.954 -2.415 1.00 92.19 249 PRO A O 1
ATOM 1770 N N . ALA A 1 250 ? 9.118 14.356 -2.541 1.00 91.19 250 ALA A N 1
ATOM 1771 C CA . ALA A 1 250 ? 9.642 15.710 -2.416 1.00 91.19 250 ALA A CA 1
ATOM 1772 C C . ALA A 1 250 ? 9.225 16.589 -3.618 1.00 91.19 250 ALA A C 1
ATOM 1774 O O . ALA A 1 250 ? 9.019 16.075 -4.722 1.00 91.19 250 ALA A O 1
ATOM 1775 N N . PRO A 1 251 ? 9.099 17.918 -3.440 1.00 89.69 251 PRO A N 1
ATOM 1776 C CA . PRO A 1 251 ? 8.812 18.840 -4.540 1.00 89.69 251 PRO A CA 1
ATOM 1777 C C . PRO A 1 251 ? 9.831 18.766 -5.692 1.00 89.69 251 PRO A C 1
ATOM 1779 O O . PRO A 1 251 ? 10.978 18.361 -5.507 1.00 89.69 251 PRO A O 1
ATOM 1782 N N . GLY A 1 252 ? 9.418 19.214 -6.881 1.00 93.12 252 GLY A N 1
ATOM 1783 C CA . GLY A 1 252 ? 10.242 19.203 -8.093 1.00 93.12 252 GLY A CA 1
ATOM 1784 C C . GLY A 1 252 ? 10.233 17.846 -8.797 1.00 93.12 252 GLY A C 1
ATOM 1785 O O . GLY A 1 252 ? 9.204 17.171 -8.841 1.00 93.12 252 GLY A O 1
ATOM 1786 N N . ARG A 1 253 ? 11.394 17.429 -9.318 1.00 92.81 253 ARG A N 1
ATOM 1787 C CA . ARG A 1 253 ? 11.538 16.237 -10.173 1.00 92.81 253 ARG A CA 1
ATOM 1788 C C . ARG A 1 253 ? 10.967 14.957 -9.558 1.00 92.81 253 ARG A C 1
ATOM 1790 O O . ARG A 1 253 ? 10.391 14.143 -10.267 1.00 92.81 253 ARG A O 1
ATOM 1797 N N . GLN A 1 254 ? 11.103 14.768 -8.247 1.00 93.06 254 GLN A N 1
ATOM 1798 C CA . GLN A 1 254 ? 10.594 13.561 -7.592 1.00 93.06 254 GLN A CA 1
ATOM 1799 C C . GLN A 1 254 ? 9.061 13.497 -7.617 1.00 93.06 254 GLN A C 1
ATOM 1801 O O . GLN A 1 254 ? 8.499 12.430 -7.845 1.00 93.06 254 GLN A O 1
ATOM 1806 N N . ARG A 1 255 ? 8.377 14.635 -7.450 1.00 92.25 255 ARG A N 1
ATOM 1807 C CA . ARG A 1 255 ? 6.919 14.721 -7.589 1.00 92.25 255 ARG A CA 1
ATOM 1808 C C . ARG A 1 255 ? 6.466 14.511 -9.032 1.00 92.25 255 ARG A C 1
ATOM 1810 O O . ARG A 1 255 ? 5.464 13.840 -9.244 1.00 92.25 255 ARG A O 1
ATOM 1817 N N . GLU A 1 256 ? 7.204 15.040 -10.006 1.00 92.88 256 GLU A N 1
ATOM 1818 C CA . GLU A 1 256 ? 6.930 14.808 -11.434 1.00 92.88 256 GLU A CA 1
ATOM 1819 C C . GLU A 1 256 ? 7.029 13.318 -11.790 1.00 92.88 256 GLU A C 1
ATOM 1821 O O . GLU A 1 256 ? 6.132 12.771 -12.430 1.00 92.88 256 GLU A O 1
ATOM 1826 N N . LEU A 1 257 ? 8.079 12.639 -11.316 1.00 94.06 257 LEU A N 1
ATOM 1827 C CA . LEU A 1 257 ? 8.250 11.198 -11.505 1.00 94.06 257 LEU A CA 1
ATOM 1828 C C . LEU A 1 257 ? 7.173 10.405 -10.760 1.00 94.06 257 LEU A C 1
ATOM 1830 O O . LEU A 1 257 ? 6.563 9.523 -11.351 1.00 94.06 257 LEU A O 1
ATOM 1834 N N . ALA A 1 258 ? 6.858 10.756 -9.512 1.00 94.19 258 ALA A N 1
ATOM 1835 C CA . ALA A 1 258 ? 5.791 10.113 -8.744 1.00 94.19 258 ALA A CA 1
ATOM 1836 C C . ALA A 1 258 ? 4.420 10.201 -9.434 1.00 94.19 258 ALA A C 1
ATOM 1838 O O . ALA A 1 258 ? 3.679 9.219 -9.445 1.00 94.19 258 ALA A O 1
ATOM 1839 N N . ALA A 1 259 ? 4.098 11.339 -10.057 1.00 92.56 259 ALA A N 1
ATOM 1840 C CA . ALA A 1 259 ? 2.854 11.509 -10.810 1.00 92.56 259 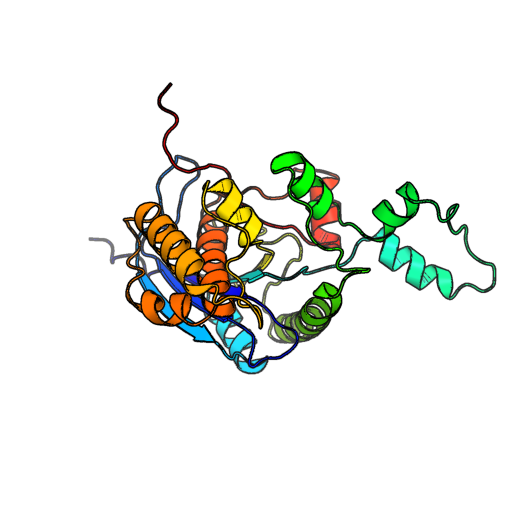ALA A CA 1
ATOM 1841 C C . ALA A 1 259 ? 2.780 10.600 -12.051 1.00 92.56 259 ALA A C 1
ATOM 1843 O O . ALA A 1 259 ? 1.694 10.244 -12.508 1.00 92.56 259 ALA A O 1
ATOM 1844 N N . ALA A 1 260 ? 3.934 10.199 -12.592 1.00 92.00 260 ALA A N 1
ATOM 1845 C CA . ALA A 1 260 ? 4.030 9.326 -13.755 1.00 92.00 260 ALA A CA 1
ATOM 1846 C C . ALA A 1 260 ? 4.239 7.842 -13.396 1.00 92.00 260 ALA A C 1
ATOM 1848 O O . ALA A 1 260 ? 3.848 6.972 -14.174 1.00 92.00 260 ALA A O 1
ATOM 1849 N N . GLU A 1 261 ? 4.889 7.532 -12.277 1.00 95.44 261 GLU A N 1
ATOM 1850 C CA . GLU A 1 261 ? 5.385 6.189 -11.930 1.00 95.44 261 GLU A CA 1
ATOM 1851 C C . GLU A 1 261 ? 4.710 5.587 -10.690 1.00 95.44 261 GLU A C 1
ATOM 1853 O O . GLU A 1 261 ? 4.722 4.367 -10.517 1.00 95.44 261 GLU A O 1
ATOM 1858 N N . GLY A 1 262 ? 4.111 6.420 -9.841 1.00 95.62 262 GLY A N 1
ATOM 1859 C CA . GLY A 1 262 ? 3.623 6.041 -8.520 1.00 95.62 262 GLY A CA 1
ATOM 1860 C C . GLY A 1 262 ? 4.584 6.395 -7.384 1.00 95.62 262 GLY A C 1
ATOM 1861 O O . GLY A 1 262 ? 5.767 6.672 -7.604 1.00 95.62 262 GLY A O 1
ATOM 1862 N N . TRP A 1 263 ? 4.072 6.386 -6.150 1.00 97.06 263 TRP A N 1
ATOM 1863 C CA . TRP A 1 263 ? 4.873 6.623 -4.947 1.00 97.06 263 TRP A CA 1
ATOM 1864 C C . TRP A 1 263 ? 4.445 5.758 -3.765 1.00 97.06 263 TRP A C 1
ATOM 1866 O O . TRP A 1 263 ? 3.295 5.828 -3.344 1.00 97.06 263 TRP A O 1
ATOM 1876 N N . ILE A 1 264 ? 5.390 5.022 -3.179 1.00 97.25 264 ILE A N 1
ATOM 1877 C CA . ILE A 1 264 ? 5.203 4.261 -1.942 1.00 97.25 264 ILE A CA 1
ATOM 1878 C C . ILE A 1 264 ? 5.181 5.222 -0.750 1.00 97.25 264 ILE A C 1
ATOM 1880 O O . ILE A 1 264 ? 6.198 5.822 -0.385 1.00 97.25 264 ILE A O 1
ATOM 1884 N N . TRP A 1 265 ? 4.034 5.308 -0.083 1.00 96.12 265 TRP A N 1
ATOM 1885 C CA . TRP A 1 265 ? 3.880 6.059 1.157 1.00 96.12 265 TRP A CA 1
ATOM 1886 C C . TRP A 1 265 ? 4.318 5.212 2.354 1.00 96.12 265 TRP A C 1
ATOM 1888 O O . TRP A 1 265 ? 3.811 4.115 2.595 1.00 96.12 265 TRP A O 1
ATOM 1898 N N . LEU A 1 266 ? 5.273 5.745 3.119 1.00 94.94 266 LEU A N 1
ATOM 1899 C CA . LEU A 1 266 ? 5.786 5.140 4.351 1.00 94.94 266 LEU A CA 1
ATOM 1900 C C . LEU A 1 266 ? 5.667 6.137 5.516 1.00 94.94 266 LEU A C 1
ATOM 1902 O O . LEU A 1 266 ? 6.108 7.279 5.342 1.00 94.94 266 LEU A O 1
ATOM 1906 N N . PRO A 1 267 ? 5.177 5.732 6.706 1.00 93.06 267 PRO A N 1
ATOM 1907 C CA . PRO A 1 267 ? 5.089 6.595 7.895 1.00 93.06 267 PRO A CA 1
ATOM 1908 C C . PRO A 1 267 ? 6.391 7.357 8.178 1.00 93.06 267 PRO A C 1
ATOM 1910 O O . PRO A 1 267 ? 7.458 6.787 7.988 1.00 93.06 267 PRO A O 1
ATOM 1913 N N . GLU A 1 268 ? 6.351 8.627 8.599 1.00 85.19 268 GLU A N 1
ATOM 1914 C CA . GLU A 1 268 ? 7.545 9.472 8.818 1.00 85.19 268 GLU A CA 1
ATOM 1915 C C . GLU A 1 268 ? 8.390 9.031 10.019 1.00 85.19 268 GLU A C 1
ATOM 1917 O O . GLU A 1 268 ? 9.621 9.065 9.957 1.00 85.19 268 GLU A O 1
ATOM 1922 N N . THR A 1 269 ? 7.749 8.576 11.096 1.00 70.31 269 THR A N 1
ATOM 1923 C CA . THR A 1 269 ? 8.439 8.191 12.329 1.00 70.31 269 THR A CA 1
ATOM 1924 C C . THR A 1 269 ? 8.108 6.776 12.781 1.00 70.31 269 THR A C 1
ATOM 1926 O O . THR A 1 269 ? 7.036 6.215 12.540 1.00 70.31 269 THR A O 1
ATOM 1929 N N . ASP A 1 270 ? 9.054 6.242 13.540 1.00 58.94 270 ASP A N 1
ATOM 1930 C CA . ASP A 1 270 ? 8.907 5.117 14.445 1.00 58.94 270 ASP A CA 1
ATOM 1931 C C . ASP A 1 270 ? 8.024 5.449 15.652 1.00 58.94 270 ASP A C 1
ATOM 1933 O O . ASP A 1 270 ? 7.862 4.570 16.483 1.00 58.94 270 ASP A O 1
ATOM 1937 N N . GLY A 1 271 ? 7.313 6.592 15.707 1.00 48.91 271 GLY A N 1
ATOM 1938 C CA . GLY A 1 271 ? 6.173 6.905 16.601 1.00 48.91 271 GLY A CA 1
ATOM 1939 C C . GLY A 1 271 ? 6.408 6.774 18.115 1.00 48.91 271 GLY A C 1
ATOM 1940 O O . GLY A 1 271 ? 5.603 7.250 18.907 1.00 48.91 271 GLY A O 1
ATOM 1941 N N . ALA A 1 272 ? 7.513 6.164 18.525 1.00 46.03 272 ALA A N 1
ATOM 1942 C CA . ALA A 1 272 ? 8.066 6.197 19.849 1.00 46.03 272 ALA A CA 1
ATOM 1943 C C . ALA A 1 272 ? 8.725 7.565 19.958 1.00 46.03 272 ALA A C 1
ATOM 1945 O O . ALA A 1 272 ? 9.669 7.873 19.229 1.00 46.03 272 ALA A O 1
ATOM 1946 N N . GLY A 1 273 ? 8.162 8.427 20.803 1.00 40.34 273 GLY A N 1
ATOM 1947 C CA . GLY A 1 273 ? 8.721 9.744 21.059 1.00 40.34 273 GLY A CA 1
ATOM 1948 C C . GLY A 1 273 ? 10.231 9.637 21.257 1.00 40.34 273 GLY A C 1
ATOM 1949 O O . GLY A 1 273 ? 10.709 8.840 22.063 1.00 40.34 273 GLY A O 1
ATOM 1950 N N . ARG A 1 274 ? 10.991 10.427 20.496 1.00 33.66 274 ARG A N 1
ATOM 1951 C CA . ARG A 1 274 ? 12.412 10.619 20.770 1.00 33.66 274 ARG A CA 1
ATOM 1952 C C . ARG A 1 274 ? 12.501 11.300 22.134 1.00 33.66 274 ARG A C 1
ATOM 1954 O O . ARG A 1 274 ? 12.411 12.521 22.206 1.00 33.66 274 ARG A O 1
ATOM 1961 N N . SER A 1 275 ? 12.679 10.533 23.205 1.00 31.67 275 SER A N 1
ATOM 1962 C CA . SER A 1 275 ? 13.323 11.058 24.402 1.00 31.67 275 SER A CA 1
ATOM 1963 C C . SER A 1 275 ? 14.786 11.295 24.028 1.00 31.67 275 SER A C 1
ATOM 1965 O O . SER A 1 275 ? 15.583 10.356 23.966 1.00 31.67 275 SER A O 1
ATOM 1967 N N . ARG A 1 276 ? 15.106 12.536 23.670 1.00 31.80 276 ARG A N 1
ATOM 1968 C CA . ARG A 1 276 ? 16.443 13.080 23.897 1.00 31.80 276 ARG A CA 1
ATOM 1969 C C . ARG A 1 276 ? 16.398 13.889 25.177 1.00 31.80 276 ARG A C 1
ATOM 1971 O O . ARG A 1 276 ? 15.364 14.564 25.376 1.00 31.80 276 ARG A O 1
#

Sequence (276 aa):
MRAPAAPVRIAGVDLAAAPERTGWAVLELTALPSPDGRGASGRLAAAGRGLDDGALLDLLASTALTGVDVPVGWPAPFRALLDGARDPDGGALGAGGPAWRREMTLRETDHAVTARTGLRPLSVAADRIAHPALRWAAVAAEGRRRRLALPLEGPVADPVPEGGAARACEVYPAGTLHVWGLPHRGYKASAREPGSGVRAAIFAGVEARHPGVDLSAGHAAALASDDVLDAVVAALSAAWAAGGAARGPAPGRQRELAAAEGWIWLPETDGAGRSR

Mean predicted aligned error: 5.92 Å

Radius of gyration: 18.71 Å; Cα contacts (8 Å, |Δi|>4): 606; chains: 1; bounding box: 47×47×61 Å

Foldseek 3Di:
DDDQDFWAKFKFWAFDLDQQLIKMWIWGWSAFAAQVLDHTAGETPAIAGGADLVNVLVSLQVGLEYAYAAFQFAQPVLVVVVVQVPPPVNPDDDPPDPVSVCNNFDFPQQVVLCVVQVDGDGTCNPDPSVSSNVVSNVSVVVSVVVVADEFQLWDPDPQRDDVHGRYYAYAHLLSQCSLLVADSPQLADDPVDHSLVSQLRSVVSVCVLRVNYHHVNQNVNSSVHVSRVSRVSSRSLRSCVNNVQWDTFDPDPRSVRCRRGHHHTYGPHSSPDPPD